Protein AF-A0A8J3FXB8-F1 (afdb_monomer)

Mean predicted aligned error: 4.08 Å

Foldseek 3Di:
DAALQALLRLLLCVVCVVVAQAYEYQQLVLFDVLLVVSVVVSCVVSVHHYHYFAFDPCLHLLNCCLVAFFAAQQCQQSSCVRRPVVSVVVVCVVVPVDLQPAADEAEDSQALQLDVLLVPPDCWDDDRRYIYGHPRHDPDPCNSVVSCVVPVRDHRVCCVQLVGSRSDQSQRQADVCSLVSCCVVPVVSSVVLLVSLVSSVVSVHDNQRSDRNRNNPPDLDPHDHDPRCSNSSD

Secondary structure (DSSP, 8-state):
-B--SSHHHHHHHHHHTTT-S-EEEE--SSS-HHHHHHHHHHHHHTT--EEEE-PPTTSSHHHHHHHH-S--GGGHHHHHIIIIIHHHHHHHHHH-S-TTT--EEEE----GGG-GGGTT--SEEEETTEEEE-TTTT--HHHHHHHHHHTT----HHHHHHSS-SS----TTPPTTHHHHHHHH-HHHHHHHHHHHHHHHHTT--GGGGSTTTTTTS--------TT-TTTT-

Sequence (234 aa):
MLFSGGNDSTVLTHLMRQRATHAIHANTGIGIEQTRQFVRDTCRAWGLPLIEKRPPTGSRYRDLVLDQGFPGPAHHFKMYQRLKERGLRQARAELVDNGRRQRVVFLAGRRREESRRRQEIPLHEREGSVIWASPLALWTKVDLNTYRRMFEVPTNPVADLLHMSGECLCGAFAKPGELDEIRFWFPDVAAEIENLAAEARQSGVPPERCRWGWGASRNRRRVRSGPLCQTCAG

Radius of gyration: 17.62 Å; Cα contacts (8 Å, |Δi|>4): 419; chains: 1; bounding box: 44×40×47 Å

pLDDT: mean 92.56, std 8.89, range [48.28, 98.75]

Organism: NCBI:txid907463

InterPro domains:
  IPR002500 Phosphoadenosine phosphosulphate reductase domain [PF01507] (1-158)
  IPR014729 Rossmann-like alpha/beta/alpha sandwich fold [G3DSA:3.40.50.620] (1-179)
  IPR050128 Sulfate adenylyltransferase subunit 2 [PTHR43196] (1-158)

Structure (mmCIF, N/CA/C/O backbone):
data_AF-A0A8J3FXB8-F1
#
_entry.id   AF-A0A8J3FXB8-F1
#
loop_
_atom_site.group_PDB
_atom_site.id
_atom_site.type_symbol
_atom_site.label_atom_id
_atom_site.label_alt_id
_atom_site.label_comp_id
_atom_site.label_asym_id
_atom_site.label_entity_id
_atom_site.label_seq_id
_atom_site.pdbx_PDB_ins_code
_atom_site.Cartn_x
_atom_site.Cartn_y
_atom_site.Cartn_z
_atom_site.occupancy
_atom_site.B_iso_or_equiv
_atom_site.auth_seq_id
_atom_site.auth_comp_id
_atom_site.auth_asym_id
_atom_site.auth_atom_id
_atom_site.pdbx_PDB_model_num
ATOM 1 N N . MET A 1 1 ? -8.634 0.887 11.591 1.00 96.94 1 MET A N 1
ATOM 2 C CA . MET A 1 1 ? -7.794 -0.209 11.059 1.00 96.94 1 MET A CA 1
ATOM 3 C C . MET A 1 1 ? -7.033 0.272 9.852 1.00 96.94 1 MET A C 1
ATOM 5 O O . MET A 1 1 ? -7.659 0.849 8.980 1.00 96.94 1 MET A O 1
ATOM 9 N N . LEU A 1 2 ? -5.725 0.037 9.769 1.00 97.38 2 LEU A N 1
ATOM 10 C CA . LEU A 1 2 ? -5.002 0.185 8.505 1.00 97.38 2 LEU A CA 1
ATOM 11 C C . LEU A 1 2 ? -5.059 -1.149 7.762 1.00 97.38 2 LEU A C 1
ATOM 13 O O . LEU A 1 2 ? -4.463 -2.128 8.215 1.00 97.38 2 LEU A O 1
ATOM 17 N N . PHE A 1 3 ? -5.792 -1.192 6.651 1.00 97.62 3 PHE A N 1
ATOM 18 C CA . PHE A 1 3 ? -6.123 -2.442 5.975 1.00 97.62 3 PHE A CA 1
ATOM 19 C C . PHE A 1 3 ? -5.641 -2.432 4.522 1.00 97.62 3 PHE A C 1
ATOM 21 O O . PHE A 1 3 ? -6.139 -1.684 3.688 1.00 97.62 3 PHE A O 1
ATOM 28 N N . SER A 1 4 ? -4.630 -3.253 4.224 1.00 95.69 4 SER A N 1
ATOM 29 C CA . SER A 1 4 ? -3.995 -3.336 2.899 1.00 95.69 4 SER A CA 1
ATOM 30 C C . SER A 1 4 ? -4.411 -4.557 2.075 1.00 95.69 4 SER A C 1
ATOM 32 O O . SER A 1 4 ? -3.963 -4.675 0.942 1.00 95.69 4 SER A O 1
ATOM 34 N N . GLY A 1 5 ? -5.185 -5.489 2.641 1.00 95.31 5 GLY A N 1
ATOM 35 C CA . GLY A 1 5 ? -5.468 -6.785 2.008 1.00 95.31 5 GLY A CA 1
ATOM 36 C C . GLY A 1 5 ? -4.285 -7.763 2.032 1.00 95.31 5 GLY A C 1
ATOM 37 O O . GLY A 1 5 ? -4.263 -8.727 1.281 1.00 95.31 5 GLY A O 1
ATOM 38 N N . GLY A 1 6 ? -3.266 -7.510 2.860 1.00 94.12 6 GLY A N 1
ATOM 39 C CA . GLY A 1 6 ? -2.175 -8.457 3.108 1.00 94.12 6 GLY A CA 1
ATOM 40 C C . GLY A 1 6 ? -2.518 -9.439 4.225 1.00 94.12 6 GLY A C 1
ATOM 41 O O . GLY A 1 6 ? -3.493 -9.246 4.953 1.00 94.12 6 GLY A O 1
ATOM 42 N N . ASN A 1 7 ? -1.687 -10.464 4.412 1.00 93.00 7 ASN A N 1
ATOM 43 C CA . ASN A 1 7 ? -1.952 -11.509 5.401 1.00 93.00 7 ASN A CA 1
ATOM 44 C C . ASN A 1 7 ? -2.122 -10.962 6.828 1.00 93.00 7 ASN A C 1
ATOM 46 O O . ASN A 1 7 ? -3.170 -11.158 7.449 1.00 93.00 7 ASN A O 1
ATOM 50 N N . ASP A 1 8 ? -1.138 -10.201 7.296 1.00 94.31 8 ASP A N 1
ATOM 51 C CA . ASP A 1 8 ? -1.114 -9.610 8.634 1.00 94.31 8 ASP A CA 1
ATOM 52 C C . ASP A 1 8 ? -2.207 -8.550 8.827 1.00 94.31 8 ASP A C 1
ATOM 54 O O . ASP A 1 8 ? -2.849 -8.504 9.877 1.00 94.31 8 ASP A O 1
ATOM 58 N N . SER A 1 9 ? -2.476 -7.716 7.815 1.00 95.88 9 SER A N 1
ATOM 59 C CA . SER A 1 9 ? -3.515 -6.683 7.924 1.00 95.88 9 SER A CA 1
ATOM 60 C C . SER A 1 9 ? -4.929 -7.265 7.894 1.00 95.88 9 SER A C 1
ATOM 62 O O . SER A 1 9 ? -5.804 -6.729 8.572 1.00 95.88 9 SER A O 1
ATOM 64 N N . THR A 1 10 ? -5.152 -8.381 7.197 1.00 97.50 10 THR A N 1
ATOM 65 C CA . THR A 1 10 ? -6.446 -9.083 7.192 1.00 97.50 10 THR A CA 1
ATOM 66 C C . THR A 1 10 ? -6.717 -9.754 8.535 1.00 97.50 10 THR A C 1
ATOM 68 O O . THR A 1 10 ? -7.779 -9.538 9.117 1.00 97.50 10 THR A O 1
ATOM 71 N N . VAL A 1 11 ? -5.734 -10.482 9.083 1.00 97.56 11 VAL A N 1
ATOM 72 C CA . VAL A 1 11 ? -5.847 -11.101 10.416 1.00 97.56 11 VAL A CA 1
ATOM 73 C C . VAL A 1 11 ? -6.062 -10.044 11.491 1.00 97.56 11 VAL A C 1
ATOM 75 O O . VAL A 1 11 ? -6.975 -10.174 12.304 1.00 97.56 11 VAL A O 1
ATOM 78 N N . LEU A 1 12 ? -5.285 -8.958 11.467 1.00 97.88 12 LEU A N 1
ATOM 79 C CA . LEU A 1 12 ? -5.464 -7.880 12.431 1.00 97.88 12 LEU A CA 1
ATOM 80 C C . LEU A 1 12 ? -6.851 -7.232 12.312 1.00 97.88 12 LEU A C 1
ATOM 82 O O . LEU A 1 12 ? -7.469 -6.920 13.329 1.00 97.88 12 LEU A O 1
ATOM 86 N N . THR A 1 13 ? -7.340 -7.013 11.088 1.00 98.25 13 THR A N 1
ATOM 87 C CA . THR A 1 13 ? -8.666 -6.418 10.871 1.00 98.25 13 THR A CA 1
ATOM 88 C C . THR A 1 13 ? -9.758 -7.336 11.400 1.00 98.25 13 THR A C 1
ATOM 90 O O . THR A 1 13 ? -10.604 -6.852 12.142 1.00 98.25 13 THR A O 1
ATOM 93 N N . HIS A 1 14 ? -9.688 -8.645 11.145 1.00 98.25 14 HIS A N 1
ATOM 94 C CA . HIS A 1 14 ? -10.606 -9.615 11.741 1.00 98.25 14 HIS A CA 1
ATOM 95 C C . HIS A 1 14 ? -10.564 -9.574 13.277 1.00 98.25 14 HIS A C 1
ATOM 97 O O . HIS A 1 14 ? -11.603 -9.440 13.921 1.00 98.25 14 HIS A O 1
ATOM 103 N N . LEU A 1 15 ? -9.362 -9.620 13.862 1.00 98.00 15 LEU A N 1
ATOM 104 C CA . LEU A 1 15 ? -9.140 -9.611 15.311 1.00 98.00 15 LEU A CA 1
ATOM 105 C C . LEU A 1 15 ? -9.716 -8.369 16.001 1.00 98.00 15 LEU A C 1
ATOM 107 O O . LEU A 1 15 ? -10.231 -8.456 17.114 1.00 98.00 15 LEU A O 1
ATOM 111 N N . MET A 1 16 ? -9.621 -7.208 15.355 1.00 97.94 16 MET A N 1
ATOM 112 C CA . MET A 1 16 ? -9.982 -5.923 15.957 1.00 97.94 16 MET A CA 1
ATOM 113 C C . MET A 1 16 ? -11.287 -5.333 15.418 1.00 97.94 16 MET A C 1
ATOM 115 O O . MET A 1 16 ? -11.651 -4.241 15.854 1.00 97.94 16 MET A O 1
ATOM 119 N N . ARG A 1 17 ? -12.011 -6.012 14.512 1.00 95.69 17 ARG A N 1
ATOM 120 C CA . ARG A 1 17 ? -13.192 -5.445 13.824 1.00 95.69 17 ARG A CA 1
ATOM 121 C C . ARG A 1 17 ? -14.262 -4.917 14.776 1.00 95.69 17 ARG A C 1
ATOM 123 O O . ARG A 1 17 ? -14.835 -3.877 14.506 1.00 95.69 17 ARG A O 1
ATOM 130 N N . GLN A 1 18 ? -14.465 -5.570 15.922 1.00 95.50 18 GLN A N 1
ATOM 131 C CA . GLN A 1 18 ? -15.446 -5.143 16.931 1.00 95.50 18 GLN A CA 1
ATOM 132 C C . GLN A 1 18 ? -15.011 -3.902 17.730 1.00 95.50 18 GLN A C 1
ATOM 134 O O . GLN A 1 18 ? -15.831 -3.275 18.390 1.00 95.50 18 GLN A O 1
ATOM 139 N N . ARG A 1 19 ? -13.720 -3.550 17.702 1.00 96.19 19 ARG A N 1
ATOM 140 C CA . ARG A 1 19 ? -13.158 -2.362 18.375 1.00 96.19 19 ARG A CA 1
ATOM 141 C C . ARG A 1 19 ? -12.825 -1.236 17.402 1.00 96.19 19 ARG A C 1
ATOM 143 O O . ARG A 1 19 ? -12.514 -0.123 17.821 1.00 96.19 19 ARG A O 1
ATOM 150 N N . ALA A 1 20 ? -12.808 -1.531 16.110 1.00 97.00 20 ALA A N 1
ATOM 151 C CA . ALA A 1 20 ? -12.488 -0.572 15.079 1.00 97.00 20 ALA A CA 1
ATOM 152 C C . ALA A 1 20 ? -13.737 0.172 14.623 1.00 97.00 20 ALA A C 1
ATOM 154 O O . ALA A 1 20 ? -14.742 -0.441 14.297 1.00 97.00 20 ALA A O 1
ATOM 155 N N . THR A 1 21 ? -13.635 1.494 14.512 1.00 97.75 21 THR A N 1
ATOM 156 C CA . THR A 1 21 ? -14.720 2.308 13.950 1.00 97.75 21 THR A CA 1
ATOM 157 C C . THR A 1 21 ? -14.693 2.331 12.423 1.00 97.75 21 THR A C 1
ATOM 159 O O . THR A 1 21 ? -15.739 2.399 11.796 1.00 97.75 21 THR A O 1
ATOM 162 N N . HIS A 1 22 ? -13.497 2.281 11.825 1.00 98.44 22 HIS A N 1
ATOM 163 C CA . HIS A 1 22 ? -13.291 2.362 10.377 1.00 98.44 22 HIS A CA 1
ATOM 164 C C . HIS A 1 22 ? -12.112 1.491 9.934 1.00 98.44 22 HIS A C 1
ATOM 166 O O . HIS A 1 22 ? -11.122 1.330 10.665 1.00 98.44 22 HIS A O 1
ATOM 172 N N . ALA A 1 23 ? -12.167 1.001 8.701 1.00 98.38 23 ALA A N 1
ATOM 173 C CA . ALA A 1 23 ? -11.005 0.602 7.922 1.00 98.38 23 ALA A CA 1
ATOM 174 C C . ALA A 1 23 ? -10.496 1.785 7.094 1.00 98.38 23 ALA A C 1
ATOM 176 O O . ALA A 1 23 ? -11.272 2.579 6.580 1.00 98.38 23 ALA A O 1
ATOM 177 N N . ILE A 1 24 ? -9.179 1.898 6.960 1.00 98.25 24 ILE A N 1
ATOM 178 C CA . ILE A 1 24 ? -8.512 2.877 6.109 1.00 98.25 24 ILE A CA 1
ATOM 179 C C . ILE A 1 24 ? -7.647 2.098 5.127 1.00 98.25 24 ILE A C 1
ATOM 181 O O . ILE A 1 24 ? -6.738 1.367 5.539 1.00 98.25 24 ILE A O 1
ATOM 185 N N . HIS A 1 25 ? -7.922 2.283 3.840 1.00 97.81 25 HIS A N 1
ATOM 186 C CA . HIS A 1 25 ? -7.147 1.719 2.746 1.00 97.81 25 HIS A CA 1
ATOM 187 C C . HIS A 1 25 ? -6.473 2.852 1.973 1.00 97.81 25 HIS A C 1
ATOM 189 O O . HIS A 1 25 ? -7.135 3.703 1.376 1.00 97.81 25 HIS A O 1
ATOM 195 N N . ALA A 1 26 ? -5.142 2.877 1.999 1.00 96.44 26 ALA A N 1
ATOM 196 C CA . ALA A 1 26 ? -4.379 3.724 1.095 1.00 96.44 26 ALA A CA 1
ATOM 197 C C . ALA A 1 26 ? -4.313 3.003 -0.249 1.00 96.44 26 ALA A C 1
ATOM 199 O O . ALA A 1 26 ? -3.613 2.005 -0.343 1.00 96.44 26 ALA A O 1
ATOM 200 N N . ASN A 1 27 ? -5.055 3.485 -1.241 1.00 96.75 27 ASN A N 1
ATOM 201 C CA . ASN A 1 27 ? -5.007 2.973 -2.602 1.00 96.75 27 ASN A CA 1
ATOM 202 C C . ASN A 1 27 ? -3.915 3.735 -3.363 1.00 96.75 27 ASN A C 1
ATOM 204 O O . ASN A 1 27 ? -4.119 4.877 -3.778 1.00 96.75 27 ASN A O 1
ATOM 208 N N . THR A 1 28 ? -2.753 3.108 -3.546 1.00 94.81 28 THR A N 1
ATOM 209 C CA . THR A 1 28 ? -1.594 3.721 -4.217 1.00 94.81 28 THR A CA 1
ATOM 210 C C . THR A 1 28 ? -1.795 3.986 -5.711 1.00 94.81 28 THR A C 1
ATOM 212 O O . THR A 1 28 ? -0.980 4.681 -6.318 1.00 94.81 28 THR A O 1
ATOM 215 N N . GLY A 1 29 ? -2.849 3.439 -6.321 1.00 93.62 29 GLY A N 1
ATOM 216 C CA . GLY A 1 29 ? -3.126 3.539 -7.752 1.00 93.62 29 GLY A CA 1
ATOM 217 C C . GLY A 1 29 ? -2.332 2.566 -8.627 1.00 93.62 29 GLY A C 1
ATOM 218 O O . GLY A 1 29 ? -2.748 2.344 -9.755 1.00 93.62 29 GLY A O 1
ATOM 219 N N . ILE A 1 30 ? -1.270 1.933 -8.111 1.00 95.06 30 ILE A N 1
ATOM 220 C CA . ILE A 1 30 ? -0.440 0.950 -8.840 1.00 95.06 30 ILE A CA 1
ATOM 221 C C . ILE A 1 30 ? -0.629 -0.496 -8.349 1.00 95.06 30 ILE A C 1
ATOM 223 O O . ILE A 1 30 ? -0.060 -1.429 -8.899 1.00 95.06 30 ILE A O 1
ATOM 227 N N . GLY A 1 31 ? -1.391 -0.709 -7.275 1.00 95.06 31 GLY A N 1
ATOM 228 C CA . GLY A 1 31 ? -1.726 -2.058 -6.816 1.00 95.06 31 GLY A CA 1
ATOM 229 C C . GLY A 1 31 ? -2.685 -2.806 -7.733 1.00 95.06 31 GLY A C 1
ATOM 230 O O . GLY A 1 31 ? -3.419 -2.185 -8.494 1.00 95.06 31 GLY A O 1
ATOM 231 N N . ILE A 1 32 ? -2.747 -4.119 -7.558 1.00 97.62 32 ILE A N 1
ATOM 232 C CA . ILE A 1 32 ? -3.646 -5.034 -8.267 1.00 97.62 32 ILE A CA 1
ATOM 233 C C . ILE A 1 32 ? -5.096 -4.769 -7.831 1.00 97.62 32 ILE A C 1
ATOM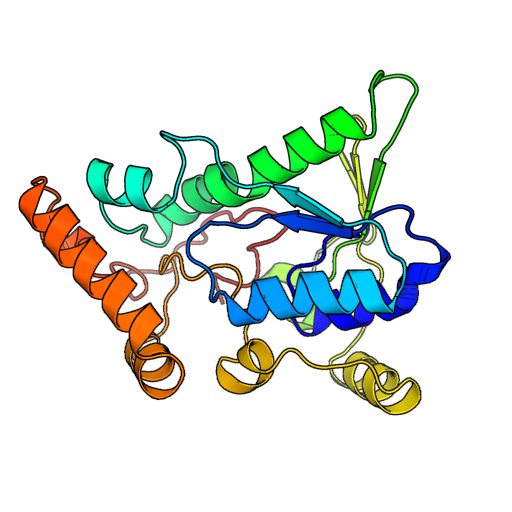 235 O O . ILE A 1 32 ? -5.384 -4.711 -6.630 1.00 97.62 32 ILE A O 1
ATOM 239 N N . GLU A 1 33 ? -6.021 -4.598 -8.783 1.00 97.31 33 GLU A N 1
ATOM 240 C CA . GLU A 1 33 ? -7.418 -4.246 -8.474 1.00 97.31 33 GLU A CA 1
ATOM 241 C C . GLU A 1 33 ? -8.111 -5.326 -7.637 1.00 97.31 33 GLU A C 1
ATOM 243 O O . GLU A 1 33 ? -8.862 -4.999 -6.722 1.00 97.31 33 GLU A O 1
ATOM 248 N N . GLN A 1 34 ? -7.773 -6.600 -7.844 1.00 97.94 34 GLN A N 1
ATOM 249 C CA . GLN A 1 34 ? -8.271 -7.724 -7.052 1.00 97.94 34 GLN A CA 1
ATOM 250 C C . GLN A 1 34 ? -7.971 -7.557 -5.550 1.00 97.94 34 GLN A C 1
ATOM 252 O O . GLN A 1 34 ? -8.827 -7.865 -4.723 1.00 97.94 34 GLN A O 1
ATOM 257 N N . THR A 1 35 ? -6.820 -6.985 -5.167 1.00 98.06 35 THR A N 1
ATOM 258 C CA . THR A 1 35 ? -6.531 -6.652 -3.757 1.00 98.06 35 THR A CA 1
ATOM 259 C C . THR A 1 35 ? -7.476 -5.576 -3.229 1.00 98.06 35 THR A C 1
ATOM 261 O O . THR A 1 35 ? -7.941 -5.655 -2.091 1.00 98.06 35 THR A O 1
ATOM 264 N N . ARG A 1 36 ? -7.757 -4.545 -4.031 1.00 98.00 36 ARG A N 1
ATOM 265 C CA . ARG A 1 36 ? -8.656 -3.451 -3.632 1.00 98.00 36 ARG A CA 1
ATOM 266 C C . ARG A 1 36 ? -10.080 -3.975 -3.487 1.00 98.00 36 ARG A C 1
ATOM 268 O O . ARG A 1 36 ? -10.749 -3.653 -2.507 1.00 98.00 36 ARG A O 1
ATOM 275 N N . GLN A 1 37 ? -10.506 -4.827 -4.415 1.00 98.44 37 GLN A N 1
ATOM 276 C CA . GLN A 1 37 ? -11.809 -5.469 -4.377 1.00 98.44 37 GLN A CA 1
ATOM 277 C C . GLN A 1 37 ? -11.944 -6.380 -3.153 1.00 98.44 37 GLN A C 1
ATOM 279 O O . GLN A 1 37 ? -12.899 -6.229 -2.397 1.00 98.44 37 GLN A O 1
ATOM 284 N N . PHE A 1 38 ? -10.923 -7.190 -2.853 1.00 98.62 38 PHE A N 1
ATOM 285 C CA . PHE A 1 38 ? -10.860 -7.973 -1.617 1.00 98.62 38 PHE A CA 1
ATOM 286 C C . PHE A 1 38 ? -11.041 -7.103 -0.366 1.00 98.62 38 PHE A C 1
ATOM 288 O O . PHE A 1 38 ? -11.821 -7.448 0.522 1.00 98.62 38 PHE A O 1
ATOM 295 N N . VAL A 1 39 ? -10.358 -5.954 -0.284 1.00 98.56 39 VAL A N 1
ATOM 296 C CA . VAL A 1 39 ? -10.502 -5.027 0.850 1.00 98.56 39 VAL A CA 1
ATOM 297 C C . VAL A 1 39 ? -11.927 -4.481 0.944 1.00 98.56 39 VAL A C 1
ATOM 299 O O . VAL A 1 39 ? -12.496 -4.484 2.038 1.00 98.56 39 VAL A O 1
ATOM 302 N N . ARG A 1 40 ? -12.516 -4.038 -0.173 1.00 98.69 40 ARG A N 1
ATOM 303 C CA . ARG A 1 40 ? -13.888 -3.502 -0.217 1.00 98.69 40 ARG A CA 1
ATOM 304 C C . ARG A 1 40 ? -14.914 -4.545 0.210 1.00 98.69 40 ARG A C 1
ATOM 306 O O . ARG A 1 40 ? -15.744 -4.253 1.071 1.00 98.69 40 ARG A O 1
ATOM 313 N N . ASP A 1 41 ? -14.826 -5.750 -0.339 1.00 98.75 41 ASP A N 1
ATOM 314 C CA . ASP A 1 41 ? -15.769 -6.833 -0.060 1.00 98.75 41 ASP A CA 1
ATOM 315 C C . ASP A 1 41 ? -15.628 -7.344 1.367 1.00 98.75 41 ASP A C 1
ATOM 317 O O . ASP A 1 41 ? -16.628 -7.521 2.056 1.00 98.75 41 ASP A O 1
ATOM 321 N N . THR A 1 42 ? -14.397 -7.465 1.866 1.00 98.56 42 THR A N 1
ATOM 322 C CA . THR A 1 42 ? -14.142 -7.843 3.260 1.00 98.56 42 THR A CA 1
ATOM 323 C C . THR A 1 42 ? -14.696 -6.800 4.234 1.00 98.56 42 THR A C 1
ATOM 325 O O . THR A 1 42 ? -15.350 -7.152 5.215 1.00 98.56 42 THR A O 1
ATOM 328 N N . CYS A 1 43 ? -14.489 -5.504 3.966 1.00 98.56 43 CYS A N 1
ATOM 329 C CA . CYS A 1 43 ? -15.057 -4.435 4.794 1.00 98.56 43 CYS A CA 1
ATOM 330 C C . CYS A 1 43 ? -16.589 -4.464 4.781 1.00 98.56 43 CYS A C 1
ATOM 332 O O . CYS A 1 43 ? -17.208 -4.367 5.839 1.00 98.56 43 CYS A O 1
ATOM 334 N N . ARG A 1 44 ? -17.193 -4.651 3.600 1.00 98.56 44 ARG A N 1
ATOM 335 C CA . ARG A 1 44 ? -18.646 -4.781 3.435 1.00 98.56 44 ARG A CA 1
ATOM 336 C C . ARG A 1 44 ? -19.189 -5.977 4.216 1.00 98.56 44 ARG A C 1
ATOM 338 O O . ARG A 1 44 ? -20.129 -5.813 4.985 1.00 98.56 44 ARG A O 1
ATOM 345 N N . ALA A 1 45 ? -18.571 -7.147 4.064 1.00 98.31 45 ALA A N 1
ATOM 346 C CA . ALA A 1 45 ? -18.971 -8.380 4.739 1.00 98.31 45 ALA A CA 1
ATOM 347 C C . ALA A 1 45 ? -18.864 -8.277 6.268 1.00 98.31 45 ALA A C 1
ATOM 349 O O . ALA A 1 45 ? -19.666 -8.863 6.988 1.00 98.31 45 ALA A O 1
ATOM 350 N N . TRP A 1 46 ? -17.895 -7.515 6.779 1.00 98.06 46 TRP A N 1
ATOM 351 C CA . TRP A 1 46 ? -17.718 -7.299 8.217 1.00 98.06 46 TRP A CA 1
ATOM 352 C C . TRP A 1 46 ? -18.456 -6.077 8.768 1.00 98.06 46 TRP A C 1
ATOM 354 O O . TRP A 1 46 ? -18.304 -5.781 9.952 1.00 98.06 46 TRP A O 1
ATOM 364 N N . GLY A 1 47 ? -19.218 -5.352 7.941 1.00 98.06 47 GLY A N 1
ATOM 365 C CA . GLY A 1 47 ? -19.903 -4.127 8.357 1.00 98.06 47 GLY A CA 1
ATOM 366 C C . GLY A 1 47 ? -18.948 -3.037 8.858 1.00 98.06 47 GLY A C 1
ATOM 367 O O . GLY A 1 47 ? -19.327 -2.235 9.706 1.00 98.06 47 GLY A O 1
ATOM 368 N N . LEU A 1 48 ? -17.700 -3.022 8.376 1.00 98.19 48 LEU A N 1
ATOM 369 C CA . LEU A 1 48 ? -16.666 -2.080 8.798 1.00 98.19 48 LEU A CA 1
ATOM 370 C C . LEU A 1 48 ? -16.571 -0.931 7.780 1.00 98.19 48 LEU A C 1
ATOM 372 O O . LEU A 1 48 ? -16.112 -1.169 6.661 1.00 98.19 48 LEU A O 1
ATOM 376 N N . PRO A 1 49 ? -16.957 0.313 8.130 1.00 98.38 49 PRO A N 1
ATOM 377 C CA . PRO A 1 49 ? -16.899 1.443 7.206 1.00 98.38 49 PRO A CA 1
ATOM 378 C C . PRO A 1 49 ? -15.498 1.641 6.619 1.00 98.38 49 PRO A C 1
ATOM 380 O O . PRO A 1 49 ? -14.512 1.717 7.357 1.00 98.38 49 PRO A O 1
ATOM 383 N N . LEU A 1 50 ? -15.406 1.726 5.291 1.00 98.62 50 LEU A N 1
ATOM 384 C CA . LEU A 1 50 ? -14.140 1.842 4.572 1.00 98.62 50 LEU A CA 1
ATOM 385 C C . LEU A 1 50 ? -13.883 3.283 4.124 1.00 98.62 50 LEU A C 1
ATOM 387 O O . LEU A 1 50 ? -14.611 3.835 3.305 1.00 98.62 50 LEU A O 1
ATOM 391 N N . ILE A 1 51 ? -12.776 3.848 4.597 1.00 98.44 51 ILE A N 1
ATOM 392 C CA . ILE A 1 51 ? -12.184 5.083 4.090 1.00 98.44 51 ILE A CA 1
ATOM 393 C C . ILE A 1 51 ? -11.075 4.698 3.104 1.00 98.44 51 ILE A C 1
ATOM 395 O O . ILE A 1 51 ? -9.955 4.357 3.495 1.00 98.44 51 ILE A O 1
ATOM 399 N N . GLU A 1 52 ? -11.379 4.744 1.810 1.00 98.06 52 GLU A N 1
ATOM 400 C CA . GLU A 1 52 ? -10.397 4.543 0.740 1.00 98.06 52 GLU A CA 1
ATOM 401 C C . GLU A 1 52 ? -9.844 5.901 0.284 1.00 98.06 52 GLU A C 1
ATOM 403 O O . GLU A 1 52 ? -10.600 6.785 -0.122 1.00 98.06 52 GLU A O 1
ATOM 408 N N . LYS A 1 53 ? -8.519 6.086 0.345 1.00 97.31 53 LYS A N 1
ATOM 409 C CA . LYS A 1 53 ? -7.854 7.317 -0.114 1.00 97.31 53 LYS A CA 1
ATOM 410 C C . LYS A 1 53 ? -6.899 7.036 -1.254 1.00 97.31 53 LYS A C 1
ATOM 412 O O . LYS A 1 53 ? -6.046 6.159 -1.148 1.00 97.31 53 LYS A O 1
ATOM 417 N N . ARG A 1 54 ? -7.026 7.833 -2.315 1.00 95.56 54 ARG A N 1
ATOM 418 C CA . ARG A 1 54 ? -6.141 7.829 -3.482 1.00 95.56 54 ARG A CA 1
ATOM 419 C C . ARG A 1 54 ? -5.311 9.111 -3.516 1.00 95.56 54 ARG A C 1
ATOM 421 O O . ARG A 1 54 ? -5.806 10.161 -3.100 1.00 95.56 54 ARG A O 1
ATOM 428 N N . PRO A 1 55 ? -4.077 9.068 -4.036 1.00 93.00 55 PRO A N 1
ATOM 429 C CA . PRO A 1 55 ? -3.301 10.274 -4.273 1.00 93.00 55 PRO A CA 1
ATOM 430 C C . PRO A 1 55 ? -4.033 11.221 -5.234 1.00 93.00 55 PRO A C 1
ATOM 432 O O . PRO A 1 55 ? -4.589 10.761 -6.239 1.00 93.00 55 PRO A O 1
ATOM 435 N N . PRO A 1 56 ? -4.030 12.539 -4.963 1.00 89.31 56 PRO A N 1
ATOM 436 C CA . PRO A 1 56 ? -4.580 13.509 -5.900 1.00 89.31 56 PRO A CA 1
ATOM 437 C C . PRO A 1 56 ? -3.762 13.527 -7.198 1.00 89.31 56 PRO A C 1
ATOM 439 O O . PRO A 1 56 ? -2.605 13.095 -7.228 1.00 89.31 56 PRO A O 1
ATOM 442 N N . THR A 1 57 ? -4.362 14.055 -8.266 1.00 86.12 57 THR A N 1
ATOM 443 C CA . THR A 1 57 ? -3.672 14.329 -9.537 1.00 86.12 57 THR A CA 1
ATOM 444 C C . THR A 1 57 ? -2.402 15.156 -9.299 1.00 86.12 57 THR A C 1
ATOM 446 O O . THR A 1 57 ? -2.375 16.021 -8.423 1.00 86.12 57 THR A O 1
ATOM 449 N N . GLY A 1 58 ? -1.326 14.854 -10.026 1.00 86.81 58 GLY A N 1
ATOM 450 C CA . GLY A 1 58 ? 0.012 15.418 -9.804 1.00 86.81 58 GLY A CA 1
ATOM 451 C C . GLY A 1 58 ? 0.782 14.742 -8.661 1.00 86.81 58 GLY A C 1
ATOM 452 O O . GLY A 1 58 ? 1.872 15.165 -8.276 1.00 86.81 58 GLY A O 1
ATOM 453 N N . SER A 1 59 ? 0.218 13.711 -8.036 1.00 90.94 59 SER A N 1
ATOM 454 C CA . SER A 1 59 ? 0.899 12.860 -7.052 1.00 90.94 59 SER A CA 1
ATOM 455 C C . SER A 1 59 ? 0.530 11.383 -7.205 1.00 90.94 59 SER A C 1
ATOM 457 O O . SER A 1 59 ? 0.868 10.589 -6.323 1.00 90.94 59 SER A O 1
ATOM 459 N N . ARG A 1 60 ? -0.141 11.005 -8.303 1.00 95.56 60 ARG A N 1
ATOM 460 C CA . ARG A 1 60 ? -0.403 9.602 -8.637 1.00 95.56 60 ARG A CA 1
ATOM 461 C C . ARG A 1 60 ? 0.897 8.937 -9.061 1.00 95.56 60 ARG A C 1
ATOM 463 O O . ARG A 1 60 ? 1.823 9.600 -9.518 1.00 95.56 60 ARG A O 1
ATOM 470 N N . TYR A 1 61 ? 0.958 7.615 -8.937 1.00 96.75 61 TYR A N 1
ATOM 471 C CA . TYR A 1 61 ? 2.149 6.865 -9.325 1.00 96.75 61 TYR A CA 1
ATOM 472 C C . TYR A 1 61 ? 2.561 7.137 -10.778 1.00 96.75 61 TYR A C 1
ATOM 474 O O . TYR A 1 61 ? 3.719 7.457 -11.018 1.00 96.75 61 TYR A O 1
ATOM 482 N N . ARG A 1 62 ? 1.599 7.120 -11.711 1.00 96.81 62 ARG A N 1
ATOM 483 C CA . ARG A 1 62 ? 1.815 7.481 -13.120 1.00 96.81 62 ARG A CA 1
ATOM 484 C C . ARG A 1 62 ? 2.470 8.854 -13.268 1.00 96.81 62 ARG A C 1
ATOM 486 O O . ARG A 1 62 ? 3.525 8.936 -13.878 1.00 96.81 62 ARG A O 1
ATOM 493 N N . ASP A 1 63 ? 1.906 9.891 -12.645 1.00 96.56 63 ASP A N 1
ATOM 494 C CA . ASP A 1 63 ? 2.449 11.259 -12.702 1.00 96.56 63 ASP A CA 1
ATOM 495 C C . ASP A 1 63 ? 3.913 11.300 -12.235 1.00 96.56 63 ASP A C 1
ATOM 497 O O . ASP A 1 63 ? 4.759 11.935 -12.855 1.00 96.56 63 ASP A O 1
ATOM 501 N N . LEU A 1 64 ? 4.230 10.578 -11.154 1.00 96.50 64 LEU A N 1
ATOM 502 C CA . LEU A 1 64 ? 5.588 10.515 -10.614 1.00 96.50 64 LEU A CA 1
ATOM 503 C C . LEU A 1 64 ? 6.557 9.766 -11.540 1.00 96.50 64 LEU A C 1
ATOM 505 O O . LEU A 1 64 ? 7.729 10.134 -11.606 1.00 96.50 64 LEU A O 1
ATOM 509 N N . VAL A 1 65 ? 6.087 8.718 -12.223 1.00 97.56 65 VAL A N 1
ATOM 510 C CA . VAL A 1 65 ? 6.900 7.932 -13.161 1.00 97.56 65 VAL A CA 1
ATOM 511 C C . VAL A 1 65 ? 7.143 8.689 -14.462 1.00 97.56 65 VAL A C 1
ATOM 513 O O . VAL A 1 65 ? 8.264 8.665 -14.958 1.00 97.56 65 VAL A O 1
ATOM 516 N N . LEU A 1 66 ? 6.147 9.402 -14.985 1.00 97.12 66 LEU A N 1
ATOM 517 C CA . LEU A 1 66 ? 6.322 10.224 -16.185 1.00 97.12 66 LEU A CA 1
ATOM 518 C C . LEU A 1 66 ? 7.251 11.423 -15.937 1.00 97.12 66 LEU A C 1
ATOM 520 O O . LEU A 1 66 ? 7.985 11.813 -16.834 1.00 97.12 66 LEU A O 1
ATOM 524 N N . ASP A 1 67 ? 7.270 11.961 -14.714 1.00 95.62 67 ASP A N 1
ATOM 525 C CA . ASP A 1 67 ? 8.153 13.069 -14.324 1.00 95.62 67 ASP A CA 1
ATOM 526 C C . ASP A 1 67 ? 9.595 12.610 -14.018 1.00 95.62 67 ASP A C 1
ATOM 528 O O . ASP A 1 67 ? 10.560 13.296 -14.346 1.00 95.62 67 ASP A O 1
ATOM 532 N N . GLN A 1 68 ? 9.783 11.459 -13.353 1.00 95.12 68 GLN A N 1
ATOM 533 C CA . GLN A 1 68 ? 11.088 11.109 -12.743 1.00 95.12 68 GLN A CA 1
ATOM 534 C C . GLN A 1 68 ? 11.595 9.701 -13.069 1.00 95.12 68 GLN A C 1
ATOM 536 O O . GLN A 1 68 ? 12.713 9.338 -12.675 1.00 95.12 68 GLN A O 1
ATOM 541 N N . GLY A 1 69 ? 10.782 8.918 -13.771 1.00 97.12 69 GLY A N 1
ATOM 542 C CA . GLY A 1 69 ? 10.931 7.482 -13.948 1.00 97.12 69 GLY A CA 1
ATOM 543 C C . GLY A 1 69 ? 10.425 6.669 -12.765 1.00 97.12 69 GLY A C 1
ATOM 544 O O . GLY A 1 69 ? 10.015 7.193 -11.723 1.00 97.12 69 GLY A O 1
ATOM 545 N N . PHE A 1 70 ? 10.484 5.349 -12.922 1.00 97.50 70 PHE A N 1
ATOM 546 C CA . PHE A 1 70 ? 10.203 4.409 -11.846 1.00 97.50 70 PHE A CA 1
ATOM 547 C C . PHE A 1 70 ? 11.036 4.758 -10.599 1.00 97.50 70 PHE A C 1
ATOM 549 O O . PHE A 1 70 ? 12.103 5.368 -10.693 1.00 97.50 70 PHE A O 1
ATOM 556 N N . PRO A 1 71 ? 10.585 4.431 -9.385 1.00 95.44 71 PRO A N 1
ATOM 557 C CA . PRO A 1 71 ? 11.412 4.597 -8.201 1.00 95.44 71 PRO A CA 1
ATOM 558 C C . PRO A 1 71 ? 12.437 3.460 -8.111 1.00 95.44 71 PRO A C 1
ATOM 560 O O . PRO A 1 71 ? 12.091 2.297 -8.282 1.00 95.44 71 PRO A O 1
ATOM 563 N N . GLY A 1 72 ? 13.678 3.791 -7.758 1.00 93.69 72 GLY A N 1
ATOM 564 C CA . GLY A 1 72 ? 14.614 2.838 -7.155 1.00 93.69 72 GLY A CA 1
ATOM 565 C C . GLY A 1 72 ? 14.582 2.915 -5.619 1.00 93.69 72 GLY A C 1
ATOM 566 O O . GLY A 1 72 ? 13.859 3.754 -5.062 1.00 93.69 72 GLY A O 1
ATOM 567 N N . PRO A 1 73 ? 15.422 2.137 -4.906 1.00 91.50 73 PRO A N 1
ATOM 568 C CA . PRO A 1 73 ? 15.454 2.105 -3.441 1.00 91.50 73 PRO A CA 1
ATOM 569 C C . PRO A 1 73 ? 15.554 3.486 -2.791 1.00 91.50 73 PRO A C 1
ATOM 571 O O . PRO A 1 73 ? 14.801 3.802 -1.872 1.00 91.50 73 PRO A O 1
ATOM 574 N N . ALA A 1 74 ? 16.440 4.344 -3.307 1.00 89.19 74 ALA A N 1
ATOM 575 C CA . ALA A 1 74 ? 16.672 5.689 -2.782 1.00 89.19 74 ALA A CA 1
ATOM 576 C C . ALA A 1 74 ? 15.457 6.620 -2.937 1.00 89.19 74 ALA A C 1
ATOM 578 O O . ALA A 1 74 ? 15.327 7.580 -2.185 1.00 89.19 74 ALA A O 1
ATOM 579 N N . HIS A 1 75 ? 14.557 6.332 -3.880 1.00 91.19 75 HIS A N 1
ATOM 580 C CA . HIS A 1 75 ? 13.378 7.147 -4.168 1.00 91.19 75 HIS A CA 1
ATOM 581 C C . HIS A 1 75 ? 12.094 6.604 -3.516 1.00 91.19 75 HIS A C 1
ATOM 583 O O . HIS A 1 75 ? 11.046 7.253 -3.531 1.00 91.19 75 HIS A O 1
ATOM 589 N N . HIS A 1 76 ? 12.170 5.433 -2.877 1.00 92.19 76 HIS A N 1
ATOM 590 C CA . HIS A 1 76 ? 11.030 4.789 -2.231 1.00 92.19 76 HIS A CA 1
ATOM 591 C C . HIS A 1 76 ? 10.348 5.660 -1.164 1.00 92.19 76 HIS A C 1
ATOM 593 O O . HIS A 1 76 ? 9.125 5.624 -1.032 1.00 92.19 76 HIS A O 1
ATOM 599 N N . PHE A 1 77 ? 11.102 6.475 -0.415 1.00 91.12 77 PHE A N 1
ATOM 600 C CA . PHE A 1 77 ? 10.515 7.347 0.611 1.00 91.12 77 PHE A CA 1
ATOM 601 C C . PHE A 1 77 ? 9.481 8.316 0.014 1.00 91.12 77 PHE A C 1
ATOM 603 O O . PHE A 1 77 ? 8.457 8.584 0.645 1.00 91.12 77 PHE A O 1
ATOM 610 N N . LYS A 1 78 ? 9.708 8.796 -1.220 1.00 92.50 78 LYS A N 1
ATOM 611 C CA . LYS A 1 78 ? 8.766 9.670 -1.922 1.00 92.50 78 LYS A CA 1
ATOM 612 C C . LYS A 1 78 ? 7.511 8.903 -2.315 1.00 92.50 78 LYS A C 1
ATOM 614 O O . LYS A 1 78 ? 6.419 9.427 -2.129 1.00 92.50 78 LYS A O 1
ATOM 619 N N . MET A 1 79 ? 7.646 7.655 -2.767 1.00 94.50 79 MET A N 1
ATOM 620 C CA . MET A 1 79 ? 6.495 6.788 -3.053 1.00 94.50 79 MET A CA 1
ATOM 621 C C . MET A 1 79 ? 5.657 6.553 -1.802 1.00 94.50 79 MET A C 1
ATOM 623 O O . MET A 1 79 ? 4.450 6.760 -1.826 1.00 94.50 79 MET A O 1
ATOM 627 N N . TYR A 1 80 ? 6.289 6.222 -0.674 1.00 93.56 80 TYR A N 1
ATOM 628 C CA . TYR A 1 80 ? 5.582 6.106 0.601 1.00 93.56 80 TYR A CA 1
ATOM 629 C C . TYR A 1 80 ? 4.850 7.406 0.968 1.00 93.56 80 TYR A C 1
ATOM 631 O O . TYR A 1 80 ? 3.652 7.381 1.261 1.00 93.56 80 TYR A O 1
ATOM 639 N N . GLN A 1 81 ? 5.547 8.545 0.920 1.00 93.94 81 GLN A N 1
ATOM 640 C CA . GLN A 1 81 ? 4.976 9.838 1.288 1.00 93.94 81 GLN A CA 1
ATOM 641 C C . GLN A 1 81 ? 3.772 10.197 0.405 1.00 93.94 81 GLN A C 1
ATOM 643 O O . GLN A 1 81 ? 2.725 10.612 0.903 1.00 93.94 81 GLN A O 1
ATOM 648 N N . ARG A 1 82 ? 3.923 10.061 -0.916 1.00 94.75 82 ARG A N 1
ATOM 649 C CA . ARG A 1 82 ? 2.927 10.494 -1.901 1.00 94.75 82 ARG A CA 1
ATOM 650 C C . ARG A 1 82 ? 1.744 9.542 -1.979 1.00 94.75 82 ARG A C 1
ATOM 652 O O . ARG A 1 82 ? 0.611 10.011 -1.997 1.00 94.75 82 ARG A O 1
ATOM 659 N N . LEU A 1 83 ? 2.014 8.238 -1.980 1.00 95.12 83 LEU A N 1
ATOM 660 C CA . LEU A 1 83 ? 1.009 7.221 -2.267 1.00 95.12 83 LEU A CA 1
ATOM 661 C C . LEU A 1 83 ? 0.295 6.695 -1.018 1.00 95.12 83 LEU A C 1
ATOM 663 O O . LEU A 1 83 ? -0.839 6.242 -1.121 1.00 95.12 83 LEU A O 1
ATOM 667 N N . LYS A 1 84 ? 0.935 6.760 0.159 1.00 93.31 84 LYS A N 1
ATOM 668 C CA . LYS A 1 84 ? 0.372 6.224 1.411 1.00 93.31 84 LYS A CA 1
ATOM 669 C C . LYS A 1 84 ? 0.194 7.289 2.478 1.00 93.31 84 LYS A C 1
ATOM 671 O O . LYS A 1 84 ? -0.922 7.523 2.930 1.00 93.31 84 LYS A O 1
ATOM 676 N N . GLU A 1 85 ? 1.274 7.960 2.872 1.00 93.75 85 GLU A N 1
ATOM 677 C CA . GLU A 1 85 ? 1.266 8.859 4.032 1.00 93.75 85 GLU A CA 1
ATOM 678 C C . GLU A 1 85 ? 0.245 9.994 3.887 1.00 93.75 85 GLU A C 1
ATOM 680 O O . GLU A 1 85 ? -0.517 10.269 4.813 1.00 93.75 85 GLU A O 1
ATOM 685 N N . ARG A 1 86 ? 0.179 10.625 2.711 1.00 93.81 86 ARG A N 1
ATOM 686 C CA . ARG A 1 86 ? -0.799 11.688 2.438 1.00 93.81 86 ARG A CA 1
ATOM 687 C C . ARG A 1 86 ? -2.242 11.200 2.511 1.00 93.81 86 ARG A C 1
ATOM 689 O O . ARG A 1 86 ? -3.062 11.890 3.109 1.00 93.81 86 ARG A O 1
ATOM 696 N N . GLY A 1 87 ? -2.536 10.017 1.972 1.00 93.75 87 GLY A N 1
ATOM 697 C CA . GLY A 1 87 ? -3.867 9.413 2.073 1.00 93.75 87 GLY A CA 1
ATOM 698 C C . GLY A 1 87 ? -4.260 9.154 3.529 1.00 93.75 87 GLY A C 1
ATOM 699 O O . GLY A 1 87 ? -5.356 9.508 3.950 1.00 93.75 87 GLY A O 1
ATOM 700 N N . LEU A 1 88 ? -3.335 8.648 4.349 1.00 94.44 88 LEU A N 1
ATOM 701 C CA . LEU A 1 88 ? -3.585 8.464 5.783 1.00 94.44 88 LEU A CA 1
ATOM 702 C C . LEU A 1 88 ? -3.805 9.789 6.521 1.00 94.44 88 LEU A C 1
ATOM 704 O O . LEU A 1 88 ? -4.651 9.857 7.410 1.00 94.44 88 LEU A O 1
ATOM 708 N N . ARG A 1 89 ? -3.076 10.852 6.157 1.00 93.75 89 ARG A N 1
ATOM 709 C CA . ARG A 1 89 ? -3.291 12.192 6.727 1.00 93.75 89 ARG A CA 1
ATOM 710 C C . ARG A 1 89 ? -4.665 12.754 6.364 1.00 93.75 89 ARG A C 1
ATOM 712 O O . ARG A 1 89 ? -5.303 13.338 7.232 1.00 93.75 89 ARG A O 1
ATOM 719 N N . GLN A 1 90 ? -5.131 12.540 5.132 1.00 94.50 90 GLN A N 1
ATOM 720 C CA . GLN A 1 90 ? -6.486 12.913 4.709 1.00 94.50 90 GLN A CA 1
ATOM 721 C C . GLN A 1 90 ? -7.545 12.137 5.499 1.00 94.50 90 GLN A C 1
ATOM 723 O O . GLN A 1 90 ? -8.428 12.747 6.087 1.00 94.50 90 GLN A O 1
ATOM 728 N N . ALA A 1 91 ? -7.402 10.813 5.618 1.00 95.75 91 ALA A N 1
ATOM 729 C CA . ALA A 1 91 ? -8.305 10.000 6.437 1.00 95.75 91 ALA A CA 1
ATOM 730 C C . ALA A 1 91 ? -8.303 10.436 7.916 1.00 95.75 91 ALA A C 1
ATOM 732 O O . ALA A 1 91 ? -9.347 10.503 8.553 1.00 95.75 91 ALA A O 1
ATOM 733 N N . ARG A 1 92 ? -7.138 10.797 8.472 1.00 95.50 92 ARG A N 1
ATOM 734 C CA . ARG A 1 92 ? -7.047 11.371 9.824 1.00 95.50 92 ARG A CA 1
ATOM 735 C C . ARG A 1 92 ? -7.776 12.709 9.932 1.00 95.50 92 ARG A C 1
ATOM 737 O O . ARG A 1 92 ? -8.324 12.991 10.990 1.00 95.50 92 ARG A O 1
ATOM 744 N N . ALA A 1 93 ? -7.733 13.554 8.904 1.00 94.50 93 ALA A N 1
ATOM 745 C CA . ALA A 1 93 ? -8.426 14.841 8.914 1.00 94.50 93 ALA A CA 1
ATOM 746 C C . ALA A 1 93 ? -9.952 14.672 8.938 1.00 94.50 93 ALA A C 1
ATOM 748 O O . ALA A 1 93 ? -10.610 15.451 9.607 1.00 94.50 93 ALA A O 1
ATOM 749 N N . GLU A 1 94 ? -10.482 13.621 8.311 1.00 95.31 94 GLU A N 1
ATOM 750 C CA . GLU A 1 94 ? -11.921 13.294 8.325 1.00 95.31 94 GLU A CA 1
ATOM 751 C C . GLU A 1 94 ? -12.413 12.731 9.660 1.00 95.31 94 GLU A C 1
ATOM 753 O O . GLU A 1 94 ? -13.598 12.791 9.962 1.00 95.31 94 GLU A O 1
ATOM 758 N N . LEU A 1 95 ? -11.507 12.164 10.459 1.00 95.25 95 LEU A N 1
ATOM 759 C CA . LEU A 1 95 ? -11.837 11.538 11.741 1.00 95.25 95 LEU A CA 1
ATOM 760 C C . LEU A 1 95 ? -11.526 12.428 12.952 1.00 95.25 95 LEU A C 1
ATOM 762 O O . LEU A 1 95 ? -11.915 12.100 14.072 1.00 95.25 95 LEU A O 1
ATOM 766 N N . VAL A 1 96 ? -10.734 13.488 12.769 1.00 94.94 96 VAL A N 1
ATOM 767 C CA . VAL A 1 96 ? -10.171 14.281 13.868 1.00 94.94 96 VAL A CA 1
ATOM 768 C C . VAL A 1 96 ? -10.160 15.764 13.502 1.00 94.94 96 VAL A C 1
ATOM 770 O O . VAL A 1 96 ? -9.167 16.277 12.980 1.00 94.94 96 VAL A O 1
ATOM 773 N N . ASP A 1 97 ? -11.204 16.487 13.883 1.00 93.38 97 ASP A N 1
ATOM 774 C CA . ASP A 1 97 ? -11.326 17.926 13.621 1.00 93.38 97 ASP A CA 1
ATOM 775 C C . ASP A 1 97 ? -10.342 18.744 14.466 1.00 93.38 97 AS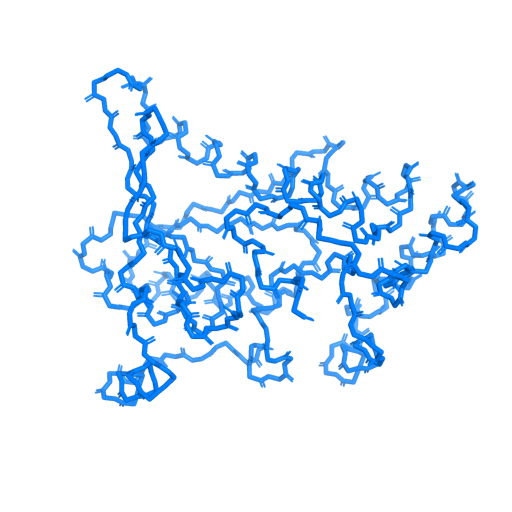P A C 1
ATOM 777 O O . ASP A 1 97 ? -9.651 19.638 13.977 1.00 93.38 97 ASP A O 1
ATOM 781 N N . ASN A 1 98 ? -10.200 18.399 15.751 1.00 93.56 98 ASN A N 1
ATOM 782 C CA . ASN A 1 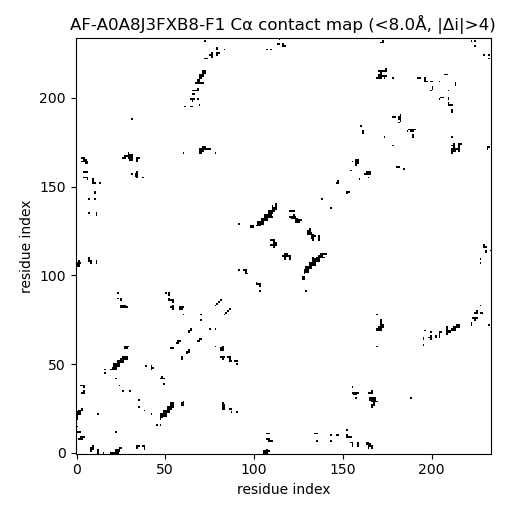98 ? -9.316 19.100 16.677 1.00 93.56 98 ASN A CA 1
ATOM 783 C C . ASN A 1 98 ? -8.222 18.177 17.218 1.00 93.56 98 ASN A C 1
ATOM 785 O O . ASN A 1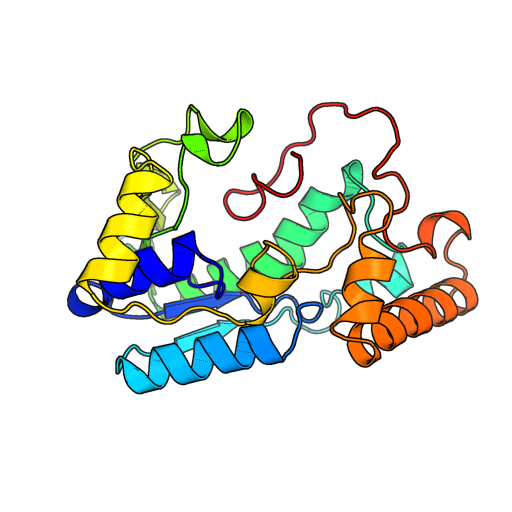 98 ? -8.376 17.519 18.248 1.00 93.56 98 ASN A O 1
ATOM 789 N N . GLY A 1 99 ? -7.049 18.209 16.582 1.00 91.25 99 GLY A N 1
ATOM 790 C CA . GLY A 1 99 ? -5.895 17.395 16.978 1.00 91.25 99 GLY A CA 1
ATOM 791 C C . GLY A 1 99 ? -5.341 17.656 18.385 1.00 91.25 99 GLY A C 1
ATOM 792 O O . GLY A 1 99 ? -4.554 16.847 18.873 1.00 91.25 99 GLY A O 1
ATOM 793 N N . ARG A 1 100 ? -5.742 18.738 19.069 1.00 92.00 100 ARG A N 1
ATOM 794 C CA . ARG A 1 100 ? -5.373 18.963 20.477 1.00 92.00 100 ARG A CA 1
ATOM 795 C C . ARG A 1 100 ? -6.253 18.146 21.421 1.00 92.00 100 ARG A C 1
ATOM 797 O O . ARG A 1 100 ? -5.726 17.562 22.367 1.00 92.00 100 ARG A O 1
ATOM 804 N N . ARG A 1 101 ? -7.548 18.012 21.117 1.00 94.19 101 ARG A N 1
ATOM 805 C CA . ARG A 1 101 ? -8.554 17.362 21.984 1.00 94.19 101 ARG A CA 1
ATOM 806 C C . ARG A 1 101 ? -8.919 15.938 21.570 1.00 94.19 101 ARG A C 1
ATOM 808 O O . ARG A 1 101 ? -9.249 15.126 22.420 1.00 94.19 101 ARG A O 1
ATOM 815 N N . GLN A 1 102 ? -8.823 15.627 20.286 1.00 95.94 102 GLN A N 1
ATOM 816 C CA . GLN A 1 102 ? -9.199 14.336 19.722 1.00 95.94 102 GLN A CA 1
ATOM 817 C C . GLN A 1 102 ? -7.959 13.555 19.285 1.00 95.94 102 GLN A C 1
ATOM 819 O O . GLN A 1 102 ? -6.889 14.121 19.016 1.00 95.94 102 GLN A O 1
ATOM 824 N N . ARG A 1 103 ? -8.096 12.233 19.239 1.00 95.19 103 ARG A N 1
ATOM 825 C CA . ARG A 1 103 ? -7.049 11.304 18.813 1.00 95.19 103 ARG A CA 1
ATOM 826 C C . ARG A 1 103 ? -7.632 10.289 17.845 1.00 95.19 103 ARG A C 1
ATOM 828 O O . ARG A 1 103 ? -8.803 9.943 17.947 1.00 95.19 103 ARG A O 1
ATOM 835 N N . VAL A 1 104 ? -6.780 9.772 16.967 1.00 96.81 104 VAL A N 1
ATOM 836 C CA . VAL A 1 104 ? -7.067 8.580 16.167 1.00 96.81 104 VAL A CA 1
ATOM 837 C C . VAL A 1 104 ? -6.042 7.502 16.488 1.00 96.81 104 VAL A C 1
ATOM 839 O O . VAL A 1 104 ? -4.848 7.786 16.603 1.00 96.81 104 VAL A O 1
ATOM 842 N N . VAL A 1 105 ? -6.508 6.262 16.632 1.00 97.56 105 VAL A N 1
ATOM 843 C CA . VAL A 1 105 ? -5.639 5.096 16.804 1.00 97.56 105 VAL A CA 1
ATOM 844 C C . VAL A 1 105 ? -5.540 4.349 15.479 1.00 97.56 105 VAL A C 1
ATOM 846 O O . VAL A 1 105 ? -6.511 3.785 14.972 1.00 97.56 105 VAL A O 1
ATOM 849 N N . PHE A 1 106 ? -4.342 4.329 14.912 1.00 97.31 106 PHE A N 1
ATOM 850 C CA . PHE A 1 106 ? -4.000 3.544 13.740 1.00 97.31 106 PHE A CA 1
ATOM 851 C C . PHE A 1 106 ? -3.474 2.176 14.165 1.00 97.31 106 PHE A C 1
ATOM 853 O O . PHE A 1 106 ? -2.307 2.009 14.506 1.00 97.31 106 PHE A O 1
ATOM 860 N N . LEU A 1 107 ? -4.362 1.185 14.120 1.00 97.25 107 LEU A N 1
ATOM 861 C CA . LEU A 1 107 ? -4.027 -0.226 14.304 1.00 97.25 107 LEU A CA 1
ATOM 862 C C . LEU A 1 107 ? -3.403 -0.771 13.012 1.00 97.25 107 LEU A C 1
ATOM 864 O O . LEU A 1 107 ? -4.090 -0.856 11.990 1.00 97.25 107 LEU A O 1
ATOM 868 N N . ALA A 1 108 ? -2.114 -1.113 13.057 1.00 93.44 108 ALA A N 1
ATOM 869 C CA . ALA A 1 108 ? -1.323 -1.554 11.910 1.00 93.44 108 ALA A CA 1
ATOM 870 C C . ALA A 1 108 ? -0.820 -2.997 12.080 1.00 93.44 108 ALA A C 1
ATOM 872 O O . ALA A 1 108 ? -0.318 -3.368 13.142 1.00 93.44 108 ALA A O 1
ATOM 873 N N . GLY A 1 109 ? -0.907 -3.798 11.011 1.00 89.44 109 GLY A N 1
ATOM 874 C CA . GLY A 1 109 ? -0.435 -5.191 10.960 1.00 89.44 109 GLY A CA 1
ATOM 875 C C . GLY A 1 109 ? 1.087 -5.292 10.861 1.00 89.44 109 GLY A C 1
ATOM 876 O O . GLY A 1 109 ? 1.606 -5.826 9.889 1.00 89.44 109 GLY A O 1
ATOM 877 N N . ARG A 1 110 ? 1.808 -4.688 11.813 1.00 88.00 110 ARG A N 1
ATOM 878 C CA . ARG A 1 110 ? 3.273 -4.709 11.886 1.00 88.00 110 ARG A CA 1
ATOM 879 C C . ARG A 1 110 ? 3.722 -5.792 12.861 1.00 88.00 110 ARG A C 1
ATOM 881 O O . ARG A 1 110 ? 3.337 -5.737 14.026 1.00 88.00 110 ARG A O 1
ATOM 888 N N . ARG A 1 111 ? 4.557 -6.726 12.399 1.00 90.19 111 ARG A N 1
ATOM 889 C CA . ARG A 1 111 ? 5.045 -7.874 13.177 1.00 90.19 111 ARG A CA 1
ATOM 890 C C . ARG A 1 111 ? 6.570 -7.937 13.167 1.00 90.19 111 ARG A C 1
ATOM 892 O O . ARG A 1 111 ? 7.186 -7.738 12.119 1.00 90.19 111 ARG A O 1
ATOM 899 N N . ARG A 1 112 ? 7.187 -8.186 14.328 1.00 88.56 112 ARG A N 1
ATOM 900 C CA . ARG A 1 112 ? 8.655 -8.167 14.493 1.00 88.56 112 ARG A CA 1
ATOM 901 C C . ARG A 1 112 ? 9.356 -9.272 13.708 1.00 88.56 112 ARG A C 1
ATOM 903 O O . ARG A 1 112 ? 10.425 -9.035 13.159 1.00 88.56 112 ARG A O 1
ATOM 910 N N . GLU A 1 113 ? 8.736 -10.446 13.622 1.00 83.81 113 GLU A N 1
ATOM 911 C CA . GLU A 1 113 ? 9.283 -11.610 12.910 1.00 83.81 113 GLU A CA 1
ATOM 912 C C . GLU A 1 113 ? 9.256 -11.446 11.376 1.00 83.81 113 GLU A C 1
ATOM 914 O O . GLU A 1 113 ? 9.959 -12.152 10.662 1.00 83.81 113 GLU A O 1
ATOM 919 N N . GLU A 1 114 ? 8.478 -10.502 10.834 1.00 71.94 114 GLU A N 1
ATOM 920 C CA . GLU A 1 114 ? 8.317 -10.359 9.380 1.00 71.94 114 GLU A CA 1
ATOM 921 C C . GLU A 1 114 ? 9.593 -9.859 8.683 1.00 71.94 114 GLU A C 1
ATOM 923 O O . GLU A 1 114 ? 9.827 -10.167 7.516 1.00 71.94 114 GLU A O 1
ATOM 928 N N . SER A 1 115 ? 10.441 -9.090 9.376 1.00 75.50 115 SER A N 1
ATOM 929 C CA . SER A 1 115 ? 11.771 -8.752 8.866 1.00 75.50 115 SER A CA 1
ATOM 930 C C . SER A 1 115 ? 12.724 -8.314 9.975 1.00 75.50 115 SER A C 1
ATOM 932 O O . SER A 1 115 ? 12.308 -7.755 10.989 1.00 75.50 115 SER A O 1
ATOM 934 N N . ARG A 1 116 ? 14.039 -8.451 9.742 1.00 72.31 116 ARG A N 1
ATOM 935 C CA . ARG A 1 116 ? 15.079 -7.935 10.659 1.00 72.31 116 ARG A CA 1
ATOM 936 C C . ARG A 1 116 ? 14.892 -6.450 10.997 1.00 72.31 116 ARG A C 1
ATOM 938 O O . ARG A 1 116 ? 15.220 -6.022 12.093 1.00 72.31 116 ARG A O 1
ATOM 945 N N . ARG A 1 117 ? 14.329 -5.659 10.075 1.00 70.38 117 ARG A N 1
ATOM 946 C CA . ARG A 1 117 ? 14.081 -4.219 10.273 1.00 70.38 117 ARG A CA 1
ATOM 947 C C . ARG A 1 117 ? 12.911 -3.934 11.214 1.00 70.38 117 ARG A C 1
ATOM 949 O O . ARG A 1 117 ? 12.776 -2.801 11.663 1.00 70.38 117 ARG A O 1
ATOM 956 N N . ARG A 1 118 ? 12.054 -4.925 11.471 1.00 77.00 118 ARG A N 1
ATOM 957 C CA . ARG A 1 118 ? 10.871 -4.792 12.323 1.00 77.00 118 ARG A CA 1
ATOM 958 C C . ARG A 1 118 ? 11.109 -5.228 13.766 1.00 77.00 118 ARG A C 1
ATOM 960 O O . ARG A 1 118 ? 10.211 -5.024 14.572 1.00 77.00 118 ARG A O 1
ATOM 967 N N . GLN A 1 119 ? 12.282 -5.773 14.106 1.00 80.19 119 GLN A N 1
ATOM 968 C CA . GLN A 1 119 ? 12.579 -6.323 15.439 1.00 80.19 119 GLN A CA 1
ATOM 969 C C . GLN A 1 119 ? 12.319 -5.332 16.583 1.00 80.19 119 GLN A C 1
ATOM 971 O O . GLN A 1 119 ? 11.826 -5.724 17.637 1.00 80.19 119 GLN A O 1
ATOM 976 N N . GLU A 1 120 ? 12.571 -4.046 16.346 1.00 82.69 120 GLU A N 1
ATOM 977 C CA . GLU A 1 120 ? 12.434 -2.983 17.345 1.00 82.69 120 GLU A CA 1
ATOM 978 C C . GLU A 1 120 ? 11.126 -2.188 17.215 1.00 82.69 120 GLU A C 1
ATOM 980 O O . GLU A 1 120 ? 10.981 -1.140 17.840 1.00 82.69 120 GLU A O 1
ATOM 985 N N . ILE A 1 121 ? 10.149 -2.650 16.416 1.00 83.00 121 ILE A N 1
ATOM 986 C CA . ILE A 1 121 ? 8.880 -1.920 16.289 1.00 83.00 121 ILE A CA 1
ATOM 987 C C . ILE A 1 121 ? 8.234 -1.771 17.673 1.00 83.00 121 ILE A C 1
ATOM 989 O O . ILE A 1 121 ? 8.027 -2.780 18.372 1.00 83.00 121 ILE A O 1
ATOM 993 N N . PRO A 1 122 ? 7.884 -0.533 18.068 1.00 87.50 122 PRO A N 1
ATOM 994 C CA . PRO A 1 122 ? 7.207 -0.295 19.324 1.00 87.50 1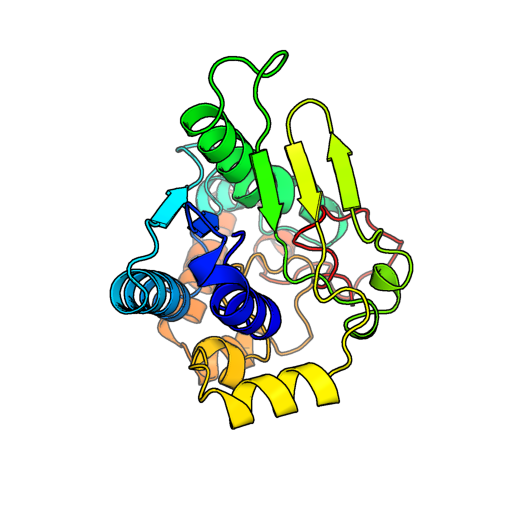22 PRO A CA 1
ATOM 995 C C . PRO A 1 122 ? 5.777 -0.841 19.265 1.00 87.50 122 PRO A C 1
ATOM 997 O O . PRO A 1 122 ? 5.118 -0.847 18.217 1.00 87.50 122 PRO A O 1
ATOM 1000 N N . LEU A 1 123 ? 5.279 -1.284 20.422 1.00 92.44 123 LEU A 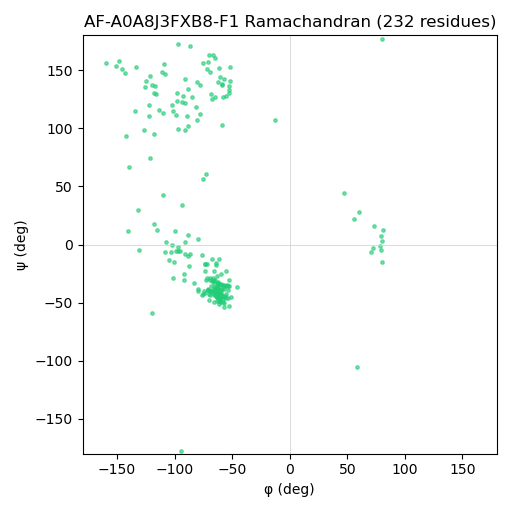N 1
ATOM 1001 C CA . LEU A 1 123 ? 3.884 -1.712 20.564 1.00 92.44 123 LEU A CA 1
ATOM 1002 C C . LEU A 1 123 ? 2.927 -0.560 20.256 1.00 92.44 123 LEU A C 1
ATOM 1004 O O . LEU A 1 123 ? 1.881 -0.768 19.642 1.00 92.44 123 LEU A O 1
ATOM 1008 N N . HIS A 1 124 ? 3.316 0.654 20.643 1.00 94.38 124 HIS A N 1
ATOM 1009 C CA . HIS A 1 124 ? 2.652 1.873 20.231 1.00 94.38 124 HIS A CA 1
ATOM 1010 C C . HIS A 1 124 ? 3.627 3.053 20.181 1.00 94.38 124 HIS A C 1
ATOM 1012 O O . HIS A 1 124 ? 4.623 3.084 20.897 1.00 94.38 124 HIS A O 1
ATOM 1018 N N . GLU A 1 125 ? 3.316 4.037 19.349 1.00 94.19 125 GLU A N 1
ATOM 1019 C CA . GLU A 1 125 ? 4.034 5.307 19.239 1.00 94.19 125 GLU A CA 1
ATOM 1020 C C . GLU A 1 125 ? 3.022 6.423 18.967 1.00 94.19 125 GLU A C 1
ATOM 1022 O O . GLU A 1 125 ? 1.989 6.203 18.327 1.00 94.19 125 GLU A O 1
ATOM 1027 N N . ARG A 1 126 ? 3.292 7.628 19.472 1.00 94.19 126 ARG A N 1
ATOM 1028 C CA . ARG A 1 126 ? 2.397 8.777 19.319 1.00 94.19 126 ARG A CA 1
ATOM 1029 C C . ARG A 1 126 ? 3.067 9.870 18.504 1.00 94.19 126 ARG A C 1
ATOM 1031 O O . ARG A 1 126 ? 4.143 10.338 18.853 1.00 94.19 126 ARG A O 1
ATOM 1038 N N . GLU A 1 127 ? 2.355 10.349 17.493 1.00 92.62 127 GLU A N 1
ATOM 1039 C CA . GLU A 1 127 ? 2.732 11.500 16.682 1.00 92.62 127 GLU A CA 1
ATOM 1040 C C . GLU A 1 127 ? 1.571 12.504 16.674 1.00 92.62 127 GLU A C 1
ATOM 1042 O O . GLU A 1 127 ? 0.563 12.349 15.977 1.00 92.62 127 GLU A O 1
ATOM 1047 N N . GLY A 1 128 ? 1.671 13.526 17.528 1.00 93.38 128 GLY A N 1
ATOM 1048 C CA . GLY A 1 128 ? 0.620 14.527 17.708 1.00 93.38 128 GLY A CA 1
ATOM 1049 C C . GLY A 1 128 ? -0.716 13.912 18.145 1.00 93.38 128 GLY A C 1
ATOM 1050 O O . GLY A 1 128 ? -0.888 13.533 19.311 1.00 93.38 128 GLY A O 1
ATOM 1051 N N . SER A 1 129 ? -1.664 13.848 17.204 1.00 94.88 129 SER A N 1
ATOM 1052 C CA . SER A 1 129 ? -3.013 13.289 17.408 1.00 94.88 129 SER A CA 1
ATOM 1053 C C . SER A 1 129 ? -3.173 11.839 16.944 1.00 94.88 129 SER A C 1
ATOM 1055 O O . SER A 1 129 ? -4.225 11.246 17.171 1.00 94.88 129 SER A O 1
ATOM 1057 N N . VAL A 1 130 ? -2.146 11.269 16.314 1.00 96.44 130 VAL A N 1
ATOM 1058 C CA . VAL A 1 130 ? -2.140 9.885 15.841 1.00 96.44 130 VAL A CA 1
ATOM 1059 C C . VAL A 1 130 ? -1.418 9.017 16.860 1.00 96.44 130 VAL A C 1
ATOM 1061 O O . VAL A 1 130 ? -0.310 9.339 17.288 1.00 96.44 130 VAL A O 1
ATOM 1064 N N . ILE A 1 131 ? -2.041 7.907 17.239 1.00 96.12 131 ILE A N 1
ATOM 1065 C CA . ILE A 1 131 ? -1.402 6.827 17.987 1.00 96.12 131 ILE A CA 1
ATOM 1066 C C . ILE A 1 131 ? -1.295 5.645 17.036 1.00 96.12 131 ILE A C 1
ATOM 1068 O O . ILE A 1 131 ? -2.306 5.076 16.633 1.00 96.12 131 ILE A O 1
ATOM 1072 N N . TRP A 1 132 ? -0.082 5.273 16.663 1.00 95.44 132 TRP A N 1
ATOM 1073 C CA . TRP A 1 132 ? 0.161 4.049 15.917 1.00 95.44 132 TRP A CA 1
ATOM 1074 C C . TRP A 1 132 ? 0.280 2.905 16.908 1.00 95.44 132 TRP A C 1
ATOM 1076 O O . TRP A 1 132 ? 1.082 2.982 17.830 1.00 95.44 132 TRP A O 1
ATOM 1086 N N . ALA A 1 133 ? -0.490 1.845 16.710 1.00 96.25 133 ALA A N 1
ATOM 1087 C CA . ALA A 1 133 ? -0.470 0.661 17.553 1.00 96.25 133 ALA A CA 1
ATOM 1088 C C . ALA A 1 133 ? -0.218 -0.582 16.694 1.00 96.25 133 ALA A C 1
ATOM 1090 O O . ALA A 1 133 ? -0.747 -0.706 15.586 1.00 96.25 133 ALA A O 1
ATOM 1091 N N . SER A 1 134 ? 0.581 -1.508 17.219 1.00 95.19 134 SER A N 1
ATOM 1092 C CA . SER A 1 134 ? 1.009 -2.736 16.542 1.00 95.19 134 SER A CA 1
ATOM 1093 C C . SER A 1 134 ? 0.581 -3.969 17.353 1.00 95.19 134 SER A C 1
ATOM 1095 O O . SER A 1 134 ? 1.424 -4.585 18.004 1.00 95.19 134 SER A O 1
ATOM 1097 N N . PRO A 1 135 ? -0.710 -4.361 17.358 1.00 95.62 135 PRO A N 1
ATOM 1098 C CA . PRO A 1 135 ? -1.178 -5.458 18.213 1.00 95.62 135 PRO A CA 1
ATOM 1099 C C . PRO A 1 135 ? -0.544 -6.814 17.885 1.00 95.62 135 PRO A C 1
ATOM 1101 O O . PRO A 1 135 ? -0.389 -7.648 18.767 1.00 95.62 135 PRO A O 1
ATOM 1104 N N . LEU A 1 136 ? -0.133 -7.015 16.627 1.00 95.25 136 LEU A N 1
ATOM 1105 C CA . LEU A 1 136 ? 0.549 -8.231 16.177 1.00 95.25 136 LEU A CA 1
ATOM 1106 C C . LEU A 1 136 ? 2.075 -8.162 16.333 1.00 95.25 136 LEU A C 1
ATOM 1108 O O . LEU A 1 136 ? 2.764 -9.041 15.827 1.00 95.25 136 LEU A O 1
ATOM 1112 N N . ALA A 1 137 ? 2.635 -7.138 16.991 1.00 94.06 137 ALA A N 1
ATOM 1113 C CA . ALA A 1 137 ? 4.086 -6.934 17.044 1.00 94.06 137 ALA A CA 1
ATOM 1114 C C . ALA A 1 137 ? 4.849 -8.173 17.533 1.00 94.06 137 ALA A C 1
ATOM 1116 O O . ALA A 1 137 ? 5.910 -8.479 16.992 1.00 94.06 137 ALA A O 1
ATOM 1117 N N . LEU A 1 138 ? 4.296 -8.872 18.526 1.00 94.38 138 LEU A N 1
ATOM 1118 C CA . LEU A 1 138 ? 4.899 -10.050 19.155 1.00 94.38 138 LEU A CA 1
ATOM 1119 C C . LEU A 1 138 ? 4.389 -11.382 18.594 1.00 94.38 138 LEU A C 1
ATOM 1121 O O . LEU A 1 138 ? 4.841 -12.425 19.046 1.00 94.38 138 LEU A O 1
ATOM 1125 N N . TRP A 1 139 ? 3.447 -11.361 17.650 1.00 95.00 139 TRP A N 1
ATOM 1126 C CA . TRP A 1 139 ? 2.935 -12.596 17.065 1.00 95.00 139 TRP A CA 1
ATOM 1127 C C . TRP A 1 139 ? 3.986 -13.227 16.160 1.00 95.00 139 TRP A C 1
ATOM 1129 O O . TRP A 1 139 ? 4.792 -12.537 15.527 1.00 95.00 139 TRP A O 1
ATOM 1139 N N . THR A 1 140 ? 3.932 -14.544 16.059 1.00 93.81 140 THR A N 1
ATOM 1140 C CA . THR A 1 140 ? 4.708 -15.328 15.111 1.00 93.81 140 THR A CA 1
ATOM 1141 C C . THR A 1 140 ? 3.891 -15.664 13.862 1.00 93.81 140 THR A C 1
ATOM 1143 O O . THR A 1 140 ? 2.678 -15.433 13.794 1.00 93.81 140 THR A O 1
ATOM 1146 N N . LYS A 1 141 ? 4.536 -16.246 12.846 1.00 92.06 141 LYS A N 1
ATOM 1147 C CA . LYS A 1 141 ? 3.834 -16.845 11.699 1.00 92.06 141 LYS A CA 1
ATOM 1148 C C . LYS A 1 141 ? 2.896 -17.974 12.145 1.00 92.06 141 LYS A C 1
ATOM 1150 O O . LYS A 1 141 ? 1.837 -18.146 11.542 1.00 92.06 141 LYS A O 1
ATOM 1155 N N . VAL A 1 142 ? 3.265 -18.721 13.190 1.00 95.38 142 VAL A N 1
ATOM 1156 C CA . VAL A 1 142 ? 2.424 -19.783 13.761 1.00 95.38 142 VAL A CA 1
ATOM 1157 C C . VAL A 1 142 ? 1.172 -19.179 14.381 1.00 95.38 142 VAL A C 1
ATOM 1159 O O . VAL A 1 142 ? 0.082 -19.590 14.004 1.00 95.38 142 VAL A O 1
ATOM 1162 N N . ASP A 1 143 ? 1.301 -18.150 15.221 1.00 96.81 143 ASP A N 1
ATOM 1163 C CA . ASP A 1 143 ? 0.146 -17.485 15.849 1.00 96.81 143 ASP A CA 1
ATOM 1164 C C . ASP A 1 143 ? -0.840 -16.954 14.803 1.00 96.81 143 ASP A C 1
ATOM 1166 O O . ASP A 1 143 ? -2.049 -17.172 14.893 1.00 96.81 143 ASP A O 1
ATOM 1170 N N . LEU A 1 144 ? -0.313 -16.308 13.759 1.00 94.81 144 LEU A N 1
ATOM 1171 C CA . LEU A 1 144 ? -1.112 -15.738 12.677 1.00 94.81 144 LEU A CA 1
ATOM 1172 C C . LEU A 1 144 ? -1.880 -16.817 11.900 1.00 94.81 144 LEU A C 1
ATOM 1174 O O . LEU A 1 144 ? -3.074 -16.656 11.640 1.00 94.81 144 LEU A O 1
ATOM 1178 N N . ASN A 1 145 ? -1.216 -17.922 11.556 1.00 94.88 145 ASN A N 1
ATOM 1179 C CA . ASN A 1 145 ? -1.837 -19.035 10.838 1.00 94.88 145 ASN A CA 1
ATOM 1180 C C . ASN A 1 145 ? -2.829 -19.811 11.709 1.00 94.88 145 ASN A C 1
ATOM 1182 O O . ASN A 1 145 ? -3.886 -20.203 11.219 1.00 94.88 145 ASN A O 1
ATOM 1186 N N . THR A 1 146 ? -2.512 -20.013 12.988 1.00 97.44 146 THR A N 1
ATOM 1187 C CA . THR A 1 146 ? -3.405 -20.650 13.959 1.00 97.44 146 THR A CA 1
ATOM 1188 C C . THR A 1 146 ? -4.679 -19.832 14.109 1.00 97.44 146 THR A C 1
ATOM 1190 O O . THR A 1 146 ? -5.765 -20.365 13.897 1.00 97.44 146 THR A O 1
ATOM 1193 N N . TYR A 1 147 ? -4.563 -18.521 14.347 1.00 98.00 147 TYR A N 1
ATOM 1194 C CA . TYR A 1 147 ? -5.722 -17.633 14.424 1.00 98.00 147 TYR A CA 1
ATOM 1195 C C . TYR A 1 147 ? -6.549 -17.664 13.135 1.00 98.00 147 TYR A C 1
ATOM 1197 O O . TYR A 1 147 ? -7.768 -17.812 13.175 1.00 98.00 147 TYR A O 1
ATOM 1205 N N . ARG A 1 148 ? -5.892 -17.570 11.972 1.00 96.69 148 ARG A N 1
ATOM 1206 C CA . ARG A 1 148 ? -6.577 -17.625 10.676 1.00 96.69 148 ARG A CA 1
ATOM 1207 C C . ARG A 1 148 ? -7.400 -18.899 10.508 1.00 96.69 148 ARG A C 1
ATOM 1209 O O . ARG A 1 148 ? -8.525 -18.805 10.037 1.00 96.69 148 ARG A O 1
ATOM 1216 N N . ARG A 1 149 ? -6.851 -20.056 10.885 1.00 96.88 149 ARG A N 1
ATOM 1217 C CA . ARG A 1 149 ? -7.545 -21.350 10.799 1.00 96.88 149 ARG A CA 1
ATOM 1218 C C . ARG A 1 149 ? -8.692 -21.451 11.799 1.00 96.88 149 ARG A C 1
ATOM 1220 O O . ARG A 1 149 ? -9.765 -21.891 11.424 1.00 96.88 149 ARG A O 1
ATOM 1227 N N . MET A 1 150 ? -8.476 -21.016 13.041 1.00 98.25 150 MET A N 1
ATOM 1228 C CA . MET A 1 150 ? -9.491 -21.075 14.100 1.00 98.25 150 MET A CA 1
ATOM 1229 C C . MET A 1 150 ? -10.735 -20.241 13.789 1.00 98.25 150 MET A C 1
ATOM 1231 O O . MET A 1 150 ? -11.829 -20.607 14.202 1.00 98.25 150 MET A O 1
ATOM 1235 N N . PHE A 1 151 ? -10.560 -19.110 13.106 1.00 97.94 151 PHE A N 1
ATOM 1236 C CA . PHE A 1 151 ? -11.634 -18.152 12.839 1.00 97.94 151 PHE A CA 1
ATOM 1237 C C . PHE A 1 151 ? -11.973 -18.013 11.352 1.00 97.94 151 PHE A C 1
ATOM 1239 O O . PHE A 1 151 ? -12.642 -17.051 10.980 1.00 97.94 151 PHE A O 1
ATOM 1246 N N . GLU A 1 152 ? -11.469 -18.925 10.515 1.00 96.94 152 GLU A N 1
ATOM 1247 C CA . GLU A 1 152 ? -11.716 -18.968 9.067 1.00 96.94 152 GLU A CA 1
ATOM 1248 C C . GLU A 1 152 ? -11.535 -17.598 8.390 1.00 96.94 152 GLU A C 1
ATOM 1250 O O . GLU A 1 152 ? -12.346 -17.136 7.587 1.00 96.94 152 GLU A O 1
ATOM 1255 N N . VAL A 1 153 ? -10.452 -16.900 8.753 1.00 97.75 153 VAL A N 1
ATOM 1256 C CA . VAL A 1 153 ? -10.194 -15.549 8.245 1.00 97.75 153 VAL A CA 1
ATOM 1257 C C . VAL A 1 153 ? -9.885 -15.636 6.744 1.00 97.75 153 VAL A C 1
ATOM 1259 O O . VAL A 1 153 ? -8.938 -16.340 6.378 1.00 97.75 153 VAL A O 1
ATOM 1262 N N . PRO A 1 154 ? -10.611 -14.903 5.876 1.00 96.94 154 PRO A N 1
ATOM 1263 C CA . PRO A 1 154 ? -10.430 -14.979 4.433 1.00 96.94 154 PRO A CA 1
ATOM 1264 C C . PRO A 1 154 ? -9.019 -14.555 4.024 1.00 96.94 154 PRO A C 1
ATOM 1266 O O . PRO A 1 154 ? -8.372 -13.736 4.689 1.00 96.94 154 PRO A O 1
ATOM 1269 N N . THR A 1 155 ? -8.547 -15.098 2.906 1.00 96.12 155 THR A N 1
ATOM 1270 C CA . THR A 1 155 ? -7.269 -14.721 2.302 1.00 96.12 155 THR A CA 1
ATOM 1271 C C . THR A 1 155 ? -7.496 -13.920 1.032 1.00 96.12 155 THR A C 1
ATOM 1273 O O . THR A 1 155 ? -8.477 -14.107 0.316 1.00 96.12 155 THR A O 1
ATOM 1276 N N . ASN A 1 156 ? -6.590 -12.979 0.777 1.00 97.00 156 ASN A N 1
ATOM 1277 C CA . ASN A 1 156 ? -6.542 -12.279 -0.494 1.00 97.00 156 ASN A CA 1
ATOM 1278 C C . ASN A 1 156 ? -5.805 -13.178 -1.495 1.00 97.00 156 ASN A C 1
ATOM 1280 O O . ASN A 1 156 ? -4.610 -13.405 -1.280 1.00 97.00 156 ASN A O 1
ATOM 1284 N N . PRO A 1 157 ? -6.438 -13.613 -2.599 1.00 95.94 157 PRO A N 1
ATOM 1285 C CA . PRO A 1 157 ? -5.781 -14.454 -3.597 1.00 95.94 157 PRO A CA 1
ATOM 1286 C C . PRO A 1 157 ? -4.476 -13.845 -4.119 1.00 95.94 157 PRO A C 1
ATOM 1288 O O . PRO A 1 157 ? -3.490 -14.546 -4.302 1.00 95.94 157 PRO A O 1
ATOM 1291 N N . VAL A 1 158 ? -4.415 -12.517 -4.266 1.00 96.81 158 VAL A N 1
ATOM 1292 C CA . VAL A 1 158 ? -3.188 -11.823 -4.686 1.00 96.81 158 VAL A CA 1
ATOM 1293 C C . VAL A 1 158 ? -2.059 -12.008 -3.671 1.00 96.81 158 VAL A C 1
ATOM 1295 O O . VAL A 1 158 ? -0.905 -12.189 -4.049 1.00 96.81 158 VAL A O 1
ATOM 1298 N N . ALA A 1 159 ? -2.383 -11.980 -2.376 1.00 93.69 159 ALA A N 1
ATOM 1299 C CA . ALA A 1 159 ? -1.401 -12.182 -1.318 1.00 93.69 159 ALA A CA 1
ATOM 1300 C C . ALA A 1 159 ? -0.917 -13.627 -1.215 1.00 93.69 159 ALA A C 1
ATOM 1302 O O . ALA A 1 159 ? 0.225 -13.844 -0.805 1.00 93.69 159 ALA A O 1
ATOM 1303 N N . ASP A 1 160 ? -1.753 -14.587 -1.599 1.00 93.38 160 ASP A N 1
ATOM 1304 C CA . ASP A 1 160 ? -1.373 -15.994 -1.666 1.00 93.38 160 ASP A CA 1
ATOM 1305 C C . ASP A 1 160 ? -0.447 -16.254 -2.864 1.00 93.38 160 ASP A C 1
ATOM 1307 O O . ASP A 1 160 ? 0.571 -16.925 -2.699 1.00 93.38 160 ASP A O 1
ATOM 1311 N N . LEU A 1 161 ? -0.739 -15.644 -4.020 1.00 94.69 161 LEU A N 1
ATOM 1312 C CA . LEU A 1 161 ? 0.026 -15.810 -5.261 1.00 94.69 161 LEU A CA 1
ATOM 1313 C C . LEU A 1 161 ? 1.363 -15.054 -5.275 1.00 94.69 161 LEU A C 1
ATOM 1315 O O . LEU A 1 161 ? 2.357 -15.617 -5.709 1.00 94.69 161 LEU A O 1
ATOM 1319 N N . LEU A 1 162 ? 1.406 -13.803 -4.798 1.00 92.06 162 LEU A N 1
ATOM 1320 C CA . LEU A 1 162 ? 2.615 -12.955 -4.849 1.00 92.06 162 LEU A CA 1
ATOM 1321 C C . LEU A 1 162 ? 3.358 -12.854 -3.513 1.00 92.06 162 LEU A C 1
ATOM 1323 O O . LEU A 1 162 ? 4.336 -12.117 -3.382 1.00 92.06 162 LEU A O 1
ATOM 1327 N N . HIS A 1 163 ? 2.849 -13.507 -2.467 1.00 89.00 163 HIS A N 1
ATOM 1328 C CA . HIS A 1 163 ? 3.404 -13.439 -1.109 1.00 89.00 163 HIS A CA 1
ATOM 1329 C C . HIS A 1 163 ? 3.529 -12.006 -0.543 1.00 89.00 163 HIS A C 1
ATOM 1331 O O . HIS A 1 163 ? 4.295 -11.740 0.386 1.00 89.00 163 HIS A O 1
ATOM 1337 N N . MET A 1 164 ? 2.747 -11.069 -1.081 1.00 89.62 164 MET A N 1
ATOM 1338 C CA . MET A 1 164 ? 2.651 -9.674 -0.657 1.00 89.62 164 MET A CA 1
ATOM 1339 C C . MET A 1 164 ? 1.239 -9.156 -0.909 1.00 89.62 164 MET A C 1
ATOM 1341 O O . MET A 1 164 ? 0.544 -9.657 -1.776 1.00 89.62 164 MET A O 1
ATOM 1345 N N . SER A 1 165 ? 0.803 -8.099 -0.216 1.00 89.69 165 SER A N 1
ATOM 1346 C CA . SER A 1 165 ? -0.590 -7.627 -0.334 1.00 89.69 165 SER A CA 1
ATOM 1347 C C . SER A 1 165 ? -1.055 -7.296 -1.758 1.00 89.69 165 SER A C 1
ATOM 1349 O O . SER A 1 165 ? -2.252 -7.214 -1.976 1.00 89.69 165 SER A O 1
ATOM 1351 N N . GLY A 1 166 ? -0.147 -7.003 -2.696 1.00 92.94 166 GLY A N 1
ATOM 1352 C CA . GLY A 1 166 ? -0.499 -6.523 -4.037 1.00 92.94 166 GLY A CA 1
ATOM 1353 C C . GLY A 1 166 ? -1.023 -5.084 -4.088 1.00 92.94 166 GLY A C 1
ATOM 1354 O O . GLY A 1 166 ? -1.246 -4.563 -5.169 1.00 92.94 166 GLY A O 1
ATOM 1355 N N . GLU A 1 167 ? -1.183 -4.401 -2.946 1.00 94.38 167 GLU A N 1
ATOM 1356 C CA . GLU A 1 167 ? -1.665 -3.013 -2.901 1.00 94.38 167 GLU A CA 1
ATOM 1357 C C . GLU A 1 167 ? -0.670 -2.026 -3.526 1.00 94.38 167 GLU A C 1
ATOM 1359 O O . GLU A 1 167 ? -1.091 -1.028 -4.088 1.00 94.38 167 GLU A O 1
ATOM 1364 N N . CYS A 1 168 ? 0.637 -2.289 -3.469 1.00 94.56 168 CYS A N 1
ATOM 1365 C CA . CYS A 1 168 ? 1.653 -1.390 -4.010 1.00 94.56 168 CYS A CA 1
ATOM 1366 C C . CYS A 1 168 ? 2.683 -2.174 -4.817 1.00 94.56 168 CYS A C 1
ATOM 1368 O O . CYS A 1 168 ? 3.457 -2.935 -4.239 1.00 94.56 168 CYS A O 1
ATOM 1370 N N . LEU A 1 169 ? 2.736 -1.915 -6.121 1.00 96.12 169 LEU A N 1
ATOM 1371 C CA . LEU A 1 169 ? 3.729 -2.456 -7.048 1.00 96.12 169 LEU A CA 1
ATOM 1372 C C . LEU A 1 169 ? 4.687 -1.358 -7.527 1.00 96.12 169 LEU A C 1
ATOM 1374 O O . LEU A 1 169 ? 5.007 -1.253 -8.704 1.00 96.12 169 LEU A O 1
ATOM 1378 N N . CYS A 1 170 ? 5.148 -0.489 -6.619 1.00 95.25 170 CYS A N 1
ATOM 1379 C CA . CYS A 1 170 ? 5.975 0.655 -7.019 1.00 95.25 170 CYS A CA 1
ATOM 1380 C C . CYS A 1 170 ? 7.334 0.264 -7.630 1.00 95.25 170 CYS A C 1
ATOM 1382 O O . CYS A 1 170 ? 7.960 1.108 -8.261 1.00 95.25 170 CYS A O 1
ATOM 1384 N N . GLY A 1 171 ? 7.802 -0.971 -7.429 1.00 94.62 171 GLY A N 1
ATOM 1385 C CA . GLY A 1 171 ? 9.041 -1.497 -8.011 1.00 94.62 171 GLY A CA 1
ATOM 1386 C C . GLY A 1 171 ? 10.330 -1.067 -7.312 1.00 94.62 171 GLY A C 1
ATOM 1387 O O . GLY A 1 171 ? 11.396 -1.571 -7.640 1.00 94.62 171 GLY A O 1
ATOM 1388 N N . ALA A 1 172 ? 10.271 -0.194 -6.302 1.00 94.00 172 ALA A N 1
ATOM 1389 C CA . ALA A 1 172 ? 11.476 0.372 -5.688 1.00 94.00 172 ALA A CA 1
ATOM 1390 C C . ALA A 1 172 ? 12.431 -0.661 -5.068 1.00 94.00 172 ALA A C 1
ATOM 1392 O O . ALA A 1 172 ? 13.623 -0.396 -4.946 1.00 94.00 172 ALA A O 1
ATOM 1393 N N . PHE A 1 173 ? 11.911 -1.822 -4.674 1.00 91.31 173 PHE A N 1
ATOM 1394 C CA . PHE A 1 173 ? 12.681 -2.936 -4.124 1.00 91.31 173 PHE A CA 1
ATOM 1395 C C . PHE A 1 173 ? 12.322 -4.266 -4.794 1.00 91.31 173 PHE A C 1
ATOM 1397 O O . PHE A 1 173 ? 12.394 -5.309 -4.149 1.00 91.31 173 PHE A O 1
ATOM 1404 N N . ALA A 1 174 ? 11.912 -4.219 -6.062 1.00 92.69 174 ALA A N 1
ATOM 1405 C CA . ALA A 1 174 ? 11.530 -5.415 -6.800 1.00 92.69 174 ALA A CA 1
ATOM 1406 C C . ALA A 1 174 ? 12.627 -6.486 -6.750 1.00 92.69 174 ALA A C 1
ATOM 1408 O O . ALA A 1 174 ? 13.817 -6.186 -6.920 1.00 92.69 174 ALA A O 1
ATOM 1409 N N . LYS A 1 175 ? 12.234 -7.740 -6.533 1.00 90.69 175 LYS A N 1
ATOM 1410 C CA . LYS A 1 175 ? 13.151 -8.879 -6.629 1.00 90.69 175 LYS A CA 1
ATOM 1411 C C . LYS A 1 175 ? 13.454 -9.208 -8.099 1.00 90.69 175 LYS A C 1
ATOM 1413 O O . LYS A 1 175 ? 12.650 -8.900 -8.983 1.00 90.69 175 LYS A O 1
ATOM 1418 N N . PRO A 1 176 ? 14.598 -9.854 -8.391 1.00 90.06 176 PRO A N 1
ATOM 1419 C CA . PRO A 1 176 ? 14.814 -10.458 -9.703 1.00 90.06 176 PRO A CA 1
ATOM 1420 C C . PRO A 1 176 ? 13.644 -11.387 -10.067 1.00 90.06 176 PRO A C 1
ATOM 1422 O O . PRO A 1 176 ? 13.250 -12.205 -9.241 1.00 90.06 176 PRO A O 1
ATOM 1425 N N . GLY A 1 177 ? 13.083 -11.232 -11.269 1.00 92.75 177 GLY A N 1
ATOM 1426 C CA . GLY A 1 177 ? 11.935 -12.016 -11.746 1.00 92.75 177 GLY A CA 1
ATOM 1427 C C . GLY A 1 177 ? 10.560 -11.589 -11.208 1.00 92.75 177 GLY A C 1
ATOM 1428 O O . GLY A 1 177 ? 9.559 -12.155 -11.626 1.00 92.75 177 GLY A O 1
ATOM 1429 N N . GLU A 1 178 ? 10.462 -10.577 -10.336 1.00 95.19 178 GLU A N 1
ATOM 1430 C CA . GLU A 1 178 ? 9.174 -10.190 -9.723 1.00 95.19 178 GLU A CA 1
ATOM 1431 C C . GLU A 1 178 ? 8.149 -9.690 -10.756 1.00 95.19 178 GLU A C 1
ATOM 1433 O O . GLU A 1 178 ? 6.966 -9.991 -10.646 1.00 95.19 178 GLU A O 1
ATOM 1438 N N . LEU A 1 179 ? 8.585 -8.984 -11.809 1.00 96.44 179 LEU A N 1
ATOM 1439 C CA . LEU A 1 179 ? 7.680 -8.594 -12.900 1.00 96.44 179 LEU A CA 1
ATOM 1440 C C . LEU A 1 179 ? 7.227 -9.803 -13.733 1.00 96.44 179 LEU A C 1
ATOM 1442 O O . LEU A 1 179 ? 6.111 -9.796 -14.241 1.00 96.44 179 LEU A O 1
ATOM 1446 N N . ASP A 1 180 ? 8.057 -10.840 -13.853 1.00 97.38 180 ASP A N 1
ATOM 1447 C CA . ASP A 1 180 ? 7.692 -12.068 -14.565 1.00 97.38 180 ASP A CA 1
ATOM 1448 C C . ASP A 1 180 ? 6.658 -12.874 -13.771 1.00 97.38 180 ASP A C 1
ATOM 1450 O O . ASP A 1 180 ? 5.696 -13.372 -14.349 1.00 97.38 180 ASP A O 1
ATOM 1454 N N . GLU A 1 181 ? 6.796 -12.921 -12.443 1.00 97.00 181 GLU A N 1
ATOM 1455 C CA . GLU A 1 181 ? 5.795 -13.492 -11.536 1.00 97.00 181 GLU A CA 1
ATOM 1456 C C . GLU A 1 181 ? 4.470 -12.715 -11.595 1.00 97.00 181 GLU A C 1
ATOM 1458 O O . GLU A 1 181 ? 3.402 -13.319 -11.717 1.00 97.00 181 GLU A O 1
ATOM 1463 N N . ILE A 1 182 ? 4.525 -11.375 -11.593 1.00 97.62 182 ILE A N 1
ATOM 1464 C CA . ILE A 1 182 ? 3.334 -10.538 -11.804 1.00 97.62 182 ILE A CA 1
ATOM 1465 C C . ILE A 1 182 ? 2.719 -10.835 -13.173 1.00 97.62 182 ILE A C 1
ATOM 1467 O O . ILE A 1 182 ? 1.508 -10.992 -13.249 1.00 97.62 182 ILE A O 1
ATOM 1471 N N . ARG A 1 183 ? 3.514 -10.958 -14.242 1.00 98.19 183 ARG A N 1
ATOM 1472 C CA . ARG A 1 183 ? 3.007 -11.257 -15.591 1.00 98.19 183 ARG A CA 1
ATOM 1473 C C . ARG A 1 183 ? 2.339 -12.625 -15.670 1.00 98.19 183 ARG A C 1
ATOM 1475 O O . ARG A 1 183 ? 1.330 -12.759 -16.352 1.00 98.19 183 ARG A O 1
ATOM 1482 N N . PHE A 1 184 ? 2.885 -13.620 -14.975 1.00 98.00 184 PHE A N 1
ATOM 1483 C CA . PHE A 1 184 ? 2.335 -14.972 -14.946 1.00 98.00 184 PHE A CA 1
ATOM 1484 C C . PHE A 1 184 ? 0.933 -15.007 -14.321 1.00 98.00 184 PHE A C 1
ATOM 1486 O O . PHE A 1 184 ? 0.031 -15.628 -14.877 1.00 98.00 184 PHE A O 1
ATOM 1493 N N . TRP A 1 185 ? 0.731 -14.316 -13.194 1.00 97.88 185 TRP A N 1
ATOM 1494 C CA . TRP A 1 185 ? -0.550 -14.329 -12.475 1.00 97.88 185 TRP A CA 1
ATOM 1495 C C . TRP A 1 185 ? -1.521 -13.212 -12.884 1.00 97.88 185 TRP A C 1
ATOM 1497 O O . TRP A 1 185 ? -2.735 -13.386 -12.798 1.00 97.88 185 TRP A O 1
ATOM 1507 N N . PHE A 1 186 ? -0.999 -12.058 -13.300 1.00 97.81 186 PHE A N 1
ATOM 1508 C CA . PHE A 1 186 ? -1.734 -10.818 -13.568 1.00 97.81 186 PHE A CA 1
ATOM 1509 C C . PHE A 1 186 ? -1.179 -10.123 -14.829 1.00 97.81 186 PHE A C 1
ATOM 1511 O O . PHE A 1 186 ? -0.596 -9.035 -14.734 1.00 97.81 186 PHE A O 1
ATOM 1518 N N . PRO A 1 187 ? -1.346 -10.726 -16.022 1.00 97.88 187 PRO A N 1
ATOM 1519 C CA . PRO A 1 187 ? -0.738 -10.236 -17.262 1.00 97.88 187 PRO A CA 1
ATOM 1520 C C . PRO A 1 187 ? -1.123 -8.789 -17.592 1.00 97.88 187 PRO A C 1
ATOM 1522 O O . PRO A 1 187 ? -0.256 -8.012 -17.984 1.00 97.88 187 PRO A O 1
ATOM 1525 N N . ASP A 1 188 ? -2.373 -8.391 -17.344 1.00 97.88 188 ASP A N 1
ATOM 1526 C CA . ASP A 1 188 ? -2.839 -7.019 -17.589 1.00 97.88 188 ASP A CA 1
ATOM 1527 C C . ASP A 1 188 ? -2.098 -5.992 -16.722 1.00 97.88 188 ASP A C 1
ATOM 1529 O O . ASP A 1 188 ? -1.747 -4.909 -17.183 1.00 97.88 188 ASP A O 1
ATOM 1533 N N . VAL A 1 189 ? -1.781 -6.348 -15.474 1.00 97.94 189 VAL A N 1
ATOM 1534 C CA . VAL A 1 189 ? -1.043 -5.472 -14.550 1.00 97.94 189 VAL A CA 1
ATOM 1535 C C . VAL A 1 189 ? 0.415 -5.333 -14.987 1.00 97.94 189 VAL A C 1
ATOM 1537 O O . VAL A 1 189 ? 0.984 -4.243 -14.916 1.00 97.94 189 VAL A O 1
ATOM 1540 N N . ALA A 1 190 ? 1.029 -6.414 -15.474 1.00 98.12 190 ALA A N 1
ATOM 1541 C CA . ALA A 1 190 ? 2.356 -6.334 -16.078 1.00 98.12 190 ALA A CA 1
ATOM 1542 C C . ALA A 1 190 ? 2.341 -5.454 -17.339 1.00 98.12 190 ALA A C 1
ATOM 1544 O O . ALA A 1 190 ? 3.211 -4.595 -17.484 1.00 98.12 190 ALA A O 1
ATOM 1545 N N . ALA A 1 191 ? 1.319 -5.593 -18.189 1.00 98.31 191 ALA A N 1
ATOM 1546 C CA . ALA A 1 191 ? 1.143 -4.759 -19.373 1.00 98.31 191 ALA A CA 1
ATOM 1547 C C . ALA A 1 191 ? 0.963 -3.273 -19.013 1.00 98.31 191 ALA A C 1
ATOM 1549 O O . ALA A 1 191 ? 1.558 -2.412 -19.655 1.00 98.31 191 ALA A O 1
ATOM 1550 N N . GLU A 1 192 ? 0.220 -2.936 -17.953 1.00 98.00 192 GLU A N 1
ATOM 1551 C CA . GLU A 1 192 ? 0.117 -1.555 -17.454 1.00 98.00 192 GLU A CA 1
ATOM 1552 C C . GLU A 1 192 ? 1.481 -0.977 -17.044 1.00 98.00 192 GLU A C 1
ATOM 1554 O O . GLU A 1 192 ? 1.796 0.174 -17.363 1.00 98.00 192 GLU A O 1
ATOM 1559 N N . ILE A 1 193 ? 2.309 -1.771 -16.359 1.00 98.25 193 ILE A N 1
ATOM 1560 C CA . ILE A 1 193 ? 3.662 -1.370 -15.951 1.00 98.25 193 ILE A CA 1
ATOM 1561 C C . ILE A 1 193 ? 4.562 -1.163 -17.179 1.00 98.25 193 ILE A C 1
ATOM 1563 O O . ILE A 1 193 ? 5.305 -0.181 -17.241 1.00 98.25 193 ILE A O 1
ATOM 1567 N N . GLU A 1 194 ? 4.496 -2.059 -18.161 1.00 98.25 194 GLU A N 1
ATOM 1568 C CA . GLU A 1 194 ? 5.270 -1.984 -19.406 1.00 98.25 194 GLU A CA 1
ATOM 1569 C C . GLU A 1 194 ? 4.840 -0.807 -20.289 1.00 98.25 194 GLU A C 1
ATOM 1571 O O . GLU A 1 194 ? 5.684 -0.082 -20.820 1.00 98.25 194 GLU A O 1
ATOM 1576 N N . ASN A 1 195 ? 3.538 -0.544 -20.381 1.00 98.38 195 ASN A N 1
ATOM 1577 C CA . ASN A 1 195 ? 3.006 0.628 -21.069 1.00 98.38 195 ASN A CA 1
ATOM 1578 C C . ASN A 1 195 ? 3.499 1.914 -20.400 1.00 98.38 195 ASN A C 1
ATOM 1580 O O . ASN A 1 195 ? 4.010 2.808 -21.072 1.00 98.38 195 ASN A O 1
ATOM 1584 N N . LEU A 1 196 ? 3.456 1.982 -19.066 1.00 98.25 196 LEU A N 1
ATOM 1585 C CA . LEU A 1 196 ? 3.992 3.121 -18.322 1.00 98.25 196 LEU A CA 1
ATOM 1586 C C . LEU A 1 196 ? 5.506 3.304 -18.541 1.00 98.25 196 LEU A C 1
ATOM 1588 O O . LEU A 1 196 ? 5.988 4.436 -18.599 1.00 98.25 196 LEU A O 1
ATOM 1592 N N . ALA A 1 197 ? 6.261 2.215 -18.707 1.00 98.12 197 ALA A N 1
ATOM 1593 C CA . ALA A 1 197 ? 7.673 2.269 -19.085 1.00 98.12 197 ALA A CA 1
ATOM 1594 C C . ALA A 1 197 ? 7.895 2.875 -20.475 1.00 98.12 197 ALA A C 1
ATOM 1596 O O . ALA A 1 197 ? 8.791 3.711 -20.647 1.00 98.12 197 ALA A O 1
ATOM 1597 N N . ALA A 1 198 ? 7.078 2.485 -21.455 1.00 98.25 198 ALA A N 1
ATOM 1598 C CA . ALA A 1 198 ? 7.124 3.046 -22.799 1.00 98.25 198 ALA A CA 1
ATOM 1599 C C . ALA A 1 198 ? 6.786 4.546 -22.794 1.00 98.25 198 ALA A C 1
ATOM 1601 O O . ALA A 1 198 ? 7.514 5.345 -23.386 1.00 98.25 198 ALA A O 1
ATOM 1602 N N . GLU A 1 199 ? 5.749 4.947 -22.060 1.00 98.31 199 GLU A N 1
ATOM 1603 C CA . GLU A 1 199 ? 5.353 6.351 -21.921 1.00 98.31 199 GLU A CA 1
ATOM 1604 C C . GLU A 1 199 ? 6.416 7.207 -21.218 1.00 98.31 199 GLU A C 1
ATOM 1606 O O . GLU A 1 199 ? 6.701 8.326 -21.648 1.00 98.31 199 GLU A O 1
ATOM 1611 N N . ALA A 1 200 ? 7.048 6.687 -20.160 1.00 98.00 200 ALA A N 1
ATOM 1612 C CA . ALA A 1 200 ? 8.137 7.383 -19.477 1.00 98.00 200 ALA A CA 1
ATOM 1613 C C . ALA A 1 200 ? 9.304 7.646 -20.440 1.00 98.00 200 ALA A C 1
ATOM 1615 O O . ALA A 1 200 ? 9.850 8.749 -20.484 1.00 98.00 200 ALA A O 1
ATOM 1616 N N . ARG A 1 201 ? 9.642 6.659 -21.281 1.00 97.56 201 ARG A N 1
ATOM 1617 C CA . ARG A 1 201 ? 10.674 6.811 -22.314 1.00 97.56 201 ARG A CA 1
ATOM 1618 C C . ARG A 1 201 ? 10.305 7.877 -23.346 1.00 97.56 201 ARG A C 1
ATOM 1620 O O . ARG A 1 201 ? 11.166 8.669 -23.716 1.00 97.56 201 ARG A O 1
ATOM 1627 N N . GLN A 1 202 ? 9.048 7.917 -23.788 1.00 97.31 202 GLN A N 1
ATOM 1628 C CA . GLN A 1 202 ? 8.553 8.952 -24.707 1.00 97.31 202 GLN A CA 1
ATOM 1629 C C . GLN A 1 202 ? 8.572 10.347 -24.068 1.00 97.31 202 GLN A C 1
ATOM 1631 O O . GLN A 1 202 ? 8.806 11.335 -24.755 1.00 97.31 202 GLN A O 1
ATOM 1636 N N . SER A 1 203 ? 8.402 10.415 -22.747 1.00 96.12 203 SER A N 1
ATOM 1637 C CA . SER A 1 203 ? 8.447 11.651 -21.956 1.00 96.12 203 SER A CA 1
ATOM 1638 C C . SER A 1 203 ? 9.876 12.134 -21.646 1.00 96.12 203 SER A C 1
ATOM 1640 O O . SER A 1 203 ? 10.052 13.096 -20.905 1.00 96.12 203 SER A O 1
ATOM 1642 N N . GLY A 1 204 ? 10.911 11.480 -22.188 1.00 96.69 204 GLY A N 1
ATOM 1643 C CA . GLY A 1 204 ? 12.313 11.877 -22.011 1.00 96.69 204 GLY A CA 1
ATOM 1644 C C . GLY A 1 204 ? 12.952 11.436 -20.690 1.00 96.69 204 GLY A C 1
ATOM 1645 O O . GLY A 1 204 ? 14.049 11.887 -20.358 1.00 96.69 204 GLY A O 1
ATOM 1646 N N . VAL A 1 205 ? 12.308 10.538 -19.936 1.00 97.50 205 VAL A N 1
ATOM 1647 C CA . VAL A 1 205 ? 12.907 9.940 -18.735 1.00 97.50 205 VAL A CA 1
ATOM 1648 C C . VAL A 1 205 ? 14.163 9.138 -19.123 1.00 97.50 205 VAL A C 1
ATOM 1650 O O . VAL A 1 205 ? 14.143 8.420 -20.128 1.00 97.50 205 VAL A O 1
ATOM 1653 N N . PRO A 1 206 ? 15.254 9.201 -18.328 1.00 96.75 206 PRO A N 1
ATOM 1654 C CA . PRO A 1 206 ? 16.459 8.418 -18.585 1.00 96.75 206 PRO A CA 1
ATOM 1655 C C . PRO A 1 206 ? 16.159 6.917 -18.760 1.00 96.75 206 PRO A C 1
ATOM 1657 O O . PRO A 1 206 ? 15.450 6.350 -17.918 1.00 96.75 206 PRO A O 1
ATOM 1660 N N . PRO A 1 207 ? 16.706 6.244 -19.796 1.00 95.94 207 PRO A N 1
ATOM 1661 C CA . PRO A 1 207 ? 16.344 4.867 -20.141 1.00 95.94 207 PRO A CA 1
ATOM 1662 C C . PRO A 1 207 ? 16.437 3.870 -18.982 1.00 95.94 207 PRO A C 1
ATOM 1664 O O . PRO A 1 207 ? 15.608 2.968 -18.866 1.00 95.94 207 PRO A O 1
ATOM 1667 N N . GLU A 1 208 ? 17.414 4.030 -18.089 1.00 94.44 208 GLU A N 1
ATOM 1668 C CA . GLU A 1 208 ? 17.580 3.161 -16.929 1.00 94.44 208 GLU A CA 1
ATOM 1669 C C . GLU A 1 208 ? 16.440 3.287 -15.912 1.00 94.44 208 GLU A C 1
ATOM 1671 O O . GLU A 1 208 ? 16.141 2.309 -15.228 1.00 94.44 208 GLU A O 1
ATOM 1676 N N . ARG A 1 209 ? 15.794 4.456 -15.827 1.00 96.19 209 ARG A N 1
ATOM 1677 C CA . ARG A 1 209 ? 14.658 4.721 -14.930 1.00 96.19 209 ARG A CA 1
ATOM 1678 C C . ARG A 1 209 ? 13.310 4.430 -15.577 1.00 96.19 209 ARG A C 1
ATOM 1680 O O . ARG A 1 209 ? 12.307 4.417 -14.871 1.00 96.19 209 ARG A O 1
ATOM 1687 N N . CYS A 1 210 ? 13.276 4.146 -16.877 1.00 97.38 210 CYS A N 1
ATOM 1688 C CA . CYS A 1 210 ? 12.090 3.611 -17.546 1.00 97.38 210 CYS A CA 1
ATOM 1689 C C . CYS A 1 210 ? 11.884 2.121 -17.253 1.00 97.38 210 CYS A C 1
ATOM 1691 O O . CYS A 1 210 ? 10.840 1.578 -17.581 1.00 97.38 210 CYS A O 1
ATOM 1693 N N . ARG A 1 211 ? 12.845 1.438 -16.617 1.00 95.81 211 ARG A N 1
ATOM 1694 C CA . ARG A 1 211 ? 12.698 0.031 -16.236 1.00 95.81 211 ARG A CA 1
ATOM 1695 C C . ARG A 1 211 ? 12.110 -0.098 -14.832 1.00 95.81 211 ARG A C 1
ATOM 1697 O O . ARG A 1 211 ? 12.717 0.346 -13.856 1.00 95.81 211 ARG A O 1
ATOM 1704 N N . TRP A 1 212 ? 10.971 -0.773 -14.707 1.00 97.12 212 TRP A N 1
ATOM 1705 C CA . TRP A 1 212 ? 10.436 -1.154 -13.400 1.00 97.12 212 TRP A CA 1
ATOM 1706 C C . TRP A 1 212 ? 11.443 -2.035 -12.640 1.00 97.12 212 TRP A C 1
ATOM 1708 O O . TRP A 1 212 ? 12.107 -2.889 -13.229 1.00 97.12 212 TRP A O 1
ATOM 1718 N N . GLY A 1 213 ? 11.631 -1.788 -11.342 1.00 94.75 213 GLY A N 1
ATOM 1719 C CA . GLY A 1 213 ? 12.653 -2.491 -10.559 1.00 94.75 213 GLY A CA 1
ATOM 1720 C C . GLY A 1 213 ? 14.086 -1.976 -10.734 1.00 94.75 213 GLY A C 1
ATOM 1721 O O . GLY A 1 213 ? 15.031 -2.594 -10.232 1.00 94.75 213 GLY A O 1
ATOM 1722 N N . TRP A 1 214 ? 14.314 -0.862 -11.444 1.00 93.62 214 TRP A N 1
ATOM 1723 C CA . TRP A 1 214 ? 15.676 -0.348 -11.593 1.00 93.62 214 TRP A CA 1
ATOM 1724 C C . TRP A 1 214 ? 16.305 0.012 -10.242 1.00 93.62 214 TRP A C 1
ATOM 1726 O O . TRP A 1 214 ? 15.669 0.494 -9.306 1.00 93.62 214 TRP A O 1
ATOM 1736 N N . GLY A 1 215 ? 17.608 -0.238 -10.132 1.00 89.38 215 GLY A N 1
ATOM 1737 C CA . GLY A 1 215 ? 18.360 0.053 -8.918 1.00 89.38 215 GLY A CA 1
ATOM 1738 C C . GLY A 1 215 ? 18.051 -0.858 -7.725 1.00 89.38 215 GLY A C 1
ATOM 1739 O O . GLY A 1 215 ? 18.786 -0.768 -6.749 1.00 89.38 215 GLY A O 1
ATOM 1740 N N . ALA A 1 216 ? 17.059 -1.756 -7.789 1.00 86.94 216 ALA A N 1
ATOM 1741 C CA . ALA A 1 216 ? 16.719 -2.658 -6.683 1.00 86.94 216 ALA A CA 1
ATOM 1742 C C . ALA A 1 216 ? 17.866 -3.621 -6.311 1.00 86.94 216 ALA A C 1
ATOM 1744 O O . ALA A 1 216 ? 18.064 -3.939 -5.138 1.00 86.94 216 ALA A O 1
ATOM 1745 N N . SER A 1 217 ? 18.676 -4.023 -7.297 1.00 78.94 217 SER A N 1
ATOM 1746 C CA . SER A 1 217 ? 19.888 -4.831 -7.105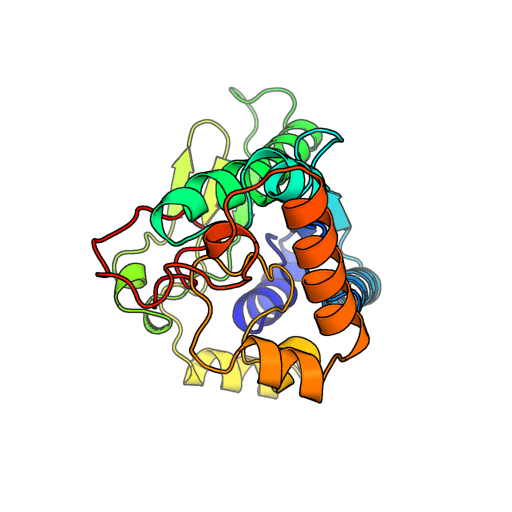 1.00 78.94 217 SER A CA 1
ATOM 1747 C C . SER A 1 217 ? 21.149 -4.010 -6.797 1.00 78.94 217 SER A C 1
ATOM 1749 O O . SER A 1 217 ? 22.188 -4.585 -6.477 1.00 78.94 217 SER A O 1
ATOM 1751 N N . ARG A 1 218 ? 21.097 -2.670 -6.884 1.00 74.12 218 ARG A N 1
ATOM 1752 C CA . ARG A 1 218 ? 22.259 -1.810 -6.610 1.00 74.12 218 ARG A CA 1
ATOM 1753 C C . ARG A 1 218 ? 22.423 -1.615 -5.101 1.00 74.12 218 ARG A C 1
ATOM 1755 O O . ARG A 1 218 ? 21.444 -1.458 -4.381 1.00 74.12 218 ARG A O 1
ATOM 1762 N N . ASN A 1 219 ? 23.685 -1.639 -4.664 1.00 55.44 219 ASN A N 1
ATOM 1763 C CA . ASN A 1 219 ? 24.190 -1.563 -3.287 1.00 55.44 219 ASN A CA 1
ATOM 1764 C C . ASN A 1 219 ? 23.146 -1.134 -2.226 1.00 55.44 219 ASN A C 1
ATOM 1766 O O . ASN A 1 219 ? 22.752 0.034 -2.153 1.00 55.44 219 ASN A O 1
ATOM 1770 N N . ARG A 1 220 ? 22.710 -2.093 -1.393 1.00 60.22 220 ARG A N 1
ATOM 1771 C CA . ARG A 1 220 ? 21.647 -1.954 -0.380 1.00 60.22 220 ARG A CA 1
ATOM 1772 C C . ARG A 1 220 ? 22.108 -1.122 0.830 1.00 60.22 220 ARG A C 1
ATOM 1774 O O . ARG A 1 220 ? 22.109 -1.605 1.962 1.00 60.22 220 ARG A O 1
ATOM 1781 N N . ARG A 1 221 ? 22.482 0.149 0.637 1.00 57.31 221 ARG A N 1
ATOM 1782 C CA . ARG A 1 221 ? 22.590 1.082 1.775 1.00 57.31 221 ARG A CA 1
ATOM 1783 C C . ARG A 1 221 ? 21.234 1.138 2.488 1.00 57.31 221 ARG A C 1
ATOM 1785 O O . ARG A 1 221 ? 20.185 1.066 1.847 1.00 57.31 221 ARG A O 1
ATOM 1792 N N . ARG A 1 222 ? 21.234 1.235 3.822 1.00 60.59 222 ARG A N 1
ATOM 1793 C CA . ARG A 1 222 ? 19.998 1.331 4.619 1.00 60.59 222 ARG A CA 1
ATOM 1794 C C . ARG A 1 222 ? 19.200 2.565 4.183 1.00 60.59 222 ARG A C 1
ATOM 1796 O O . ARG A 1 222 ? 19.531 3.679 4.569 1.00 60.59 222 ARG A O 1
ATOM 1803 N N . VAL A 1 223 ? 18.137 2.367 3.402 1.00 66.31 223 VAL A N 1
ATOM 1804 C CA . VAL A 1 223 ? 17.196 3.440 3.052 1.00 66.31 223 VAL A CA 1
ATOM 1805 C C . VAL A 1 223 ? 16.044 3.463 4.053 1.00 66.31 223 VAL A C 1
ATOM 1807 O O . VAL A 1 223 ? 15.404 2.433 4.303 1.00 66.31 223 VAL A O 1
ATOM 1810 N N . ARG A 1 224 ? 15.775 4.642 4.625 1.00 63.91 224 ARG A N 1
ATOM 1811 C CA . ARG A 1 224 ? 14.643 4.876 5.528 1.00 63.91 224 ARG A CA 1
ATOM 1812 C C . ARG A 1 224 ? 13.335 4.689 4.753 1.00 63.91 224 ARG A C 1
ATOM 1814 O O . ARG A 1 224 ? 13.140 5.286 3.700 1.00 63.91 224 ARG A O 1
ATOM 1821 N N . SER A 1 225 ? 12.451 3.843 5.270 1.00 70.94 225 SER A N 1
ATOM 1822 C CA . SER A 1 225 ? 11.120 3.582 4.710 1.00 70.94 225 SER A CA 1
ATOM 1823 C C . SER A 1 225 ? 10.065 3.912 5.758 1.00 70.94 225 SER A C 1
ATOM 1825 O O . SER A 1 225 ? 10.306 3.724 6.950 1.00 70.94 225 SER A O 1
ATOM 1827 N N . GLY A 1 226 ? 8.914 4.426 5.328 1.00 75.75 226 GLY A N 1
ATOM 1828 C CA . GLY A 1 226 ? 7.832 4.769 6.247 1.00 75.75 226 GLY A CA 1
ATOM 1829 C C . GLY A 1 226 ? 7.204 3.545 6.930 1.00 75.75 226 GLY A C 1
ATOM 1830 O O . GLY A 1 226 ? 7.369 2.428 6.428 1.00 75.75 226 GLY A O 1
ATOM 1831 N N . PRO A 1 227 ? 6.457 3.735 8.037 1.00 76.44 227 PRO A N 1
ATOM 1832 C CA . PRO A 1 227 ? 5.875 2.668 8.859 1.00 76.44 227 PRO A CA 1
ATOM 1833 C C . PRO A 1 227 ? 5.168 1.530 8.106 1.00 76.44 227 PRO A C 1
ATOM 1835 O O . PRO A 1 227 ? 5.278 0.377 8.516 1.00 76.44 227 PRO A O 1
ATOM 1838 N N . LEU A 1 228 ? 4.477 1.821 6.996 1.00 78.06 228 LEU A N 1
ATOM 1839 C CA . LEU A 1 228 ? 3.751 0.809 6.211 1.00 78.06 228 LEU A CA 1
AT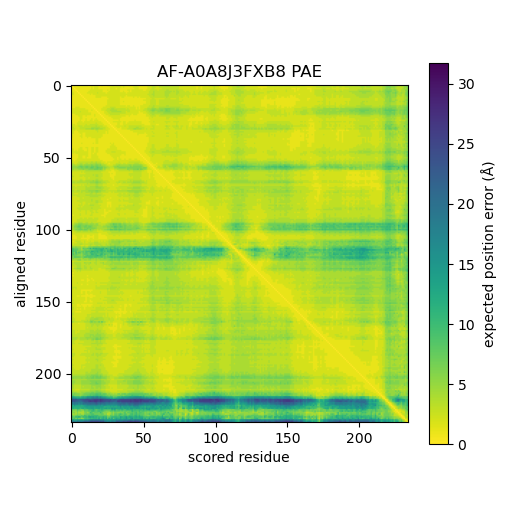OM 1840 C C . LEU A 1 228 ? 4.580 0.107 5.128 1.00 78.06 228 LEU A C 1
ATOM 1842 O O . LEU A 1 228 ? 4.110 -0.874 4.560 1.00 78.06 228 LEU A O 1
ATOM 1846 N N . CYS A 1 229 ? 5.790 0.582 4.832 1.00 78.38 229 CYS A N 1
ATOM 1847 C CA . CYS A 1 229 ? 6.640 0.012 3.782 1.00 78.38 229 CYS A CA 1
ATOM 1848 C C . CYS A 1 229 ? 7.962 -0.558 4.319 1.00 78.38 229 CYS A C 1
ATOM 1850 O O . CYS A 1 229 ? 8.905 -0.778 3.562 1.00 78.38 229 CYS A O 1
ATOM 1852 N N . GLN A 1 230 ? 8.059 -0.811 5.627 1.00 73.88 230 GLN A N 1
ATOM 1853 C CA . GLN A 1 230 ? 9.269 -1.367 6.248 1.00 73.88 230 GLN A CA 1
ATOM 1854 C C . GLN A 1 230 ? 9.622 -2.787 5.761 1.00 73.88 230 GLN A C 1
ATOM 1856 O O . GLN A 1 230 ? 10.747 -3.235 5.967 1.00 73.88 230 GLN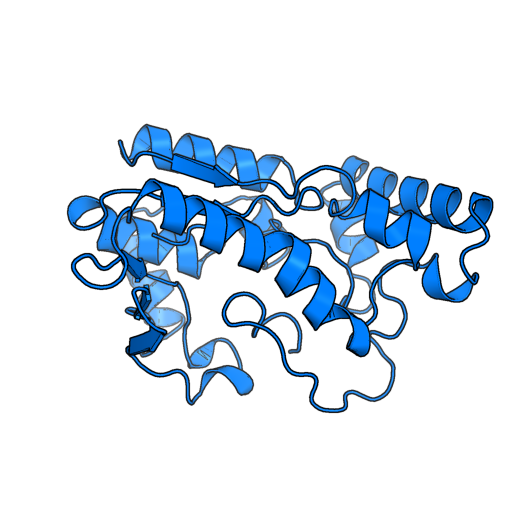 A O 1
ATOM 1861 N N . THR A 1 231 ? 8.684 -3.492 5.119 1.00 68.12 231 THR A N 1
ATOM 1862 C CA . THR A 1 231 ? 8.889 -4.828 4.527 1.00 68.12 231 THR A CA 1
ATOM 1863 C C . THR A 1 231 ? 9.406 -4.804 3.103 1.00 68.12 231 THR A C 1
ATOM 1865 O O . THR A 1 231 ? 9.962 -5.800 2.663 1.00 68.12 231 THR A O 1
ATOM 1868 N N . CYS A 1 232 ? 9.286 -3.682 2.393 1.00 66.94 232 CYS A N 1
ATOM 1869 C CA . CYS A 1 232 ? 9.728 -3.609 1.004 1.00 66.94 232 CYS A CA 1
ATOM 1870 C C . CYS A 1 232 ? 11.250 -3.772 0.886 1.00 66.94 232 CYS A C 1
ATOM 1872 O O . CYS A 1 232 ? 11.738 -4.326 -0.081 1.00 66.94 232 CYS A O 1
ATOM 1874 N N . ALA A 1 233 ? 12.014 -3.333 1.885 1.00 56.97 233 ALA A N 1
ATOM 1875 C CA . ALA A 1 233 ? 13.473 -3.305 1.829 1.00 56.97 233 ALA A CA 1
ATOM 1876 C C . ALA A 1 233 ? 14.153 -4.567 2.423 1.00 56.97 233 ALA A C 1
ATOM 1878 O O . ALA A 1 233 ? 15.212 -4.459 3.051 1.00 56.97 233 ALA A O 1
ATOM 1879 N N . GLY A 1 234 ? 13.517 -5.735 2.277 1.00 48.28 234 GLY A N 1
ATOM 1880 C CA . GLY A 1 234 ? 13.981 -7.045 2.767 1.00 48.28 234 GLY A CA 1
ATOM 1881 C C . GLY A 1 234 ? 15.157 -7.619 1.989 1.00 48.28 234 GLY A C 1
ATOM 1882 O O . GLY A 1 234 ? 15.069 -7.781 0.753 1.00 48.28 234 GLY A O 1
#

Solvent-accessible surface area (backbone atoms only — not comparable to full-atom values): 12556 Å² total; per-residue (Å²): 50,43,42,55,28,21,72,51,18,41,54,46,42,66,76,38,48,92,78,42,81,37,33,36,29,56,43,31,81,58,27,47,63,68,24,55,48,46,41,52,52,50,27,59,76,67,72,37,50,74,47,75,26,61,40,56,89,89,40,29,55,66,51,46,23,44,73,66,15,43,32,23,50,88,43,35,42,56,51,42,44,42,23,34,51,50,24,51,52,51,55,46,52,78,74,33,89,46,54,89,86,38,71,47,71,43,42,36,52,44,37,22,76,80,37,87,82,29,62,78,62,60,58,58,52,77,57,92,32,39,33,43,30,18,88,43,30,83,45,48,74,62,54,55,52,51,52,32,64,77,66,67,55,81,79,40,68,51,20,71,76,68,74,38,26,40,36,70,61,67,25,19,51,38,55,91,64,46,64,56,54,39,31,74,80,38,47,70,61,36,48,52,54,51,51,51,22,54,50,9,43,75,61,68,27,59,72,69,31,29,36,80,29,28,58,34,88,48,82,84,67,93,63,79,55,50,93,92,46,59,71,56,82,114

Nearest PDB structures (foldseek):
  6vpu-assembly8_H  TM=7.978E-01  e=2.311E-06  Vibrio vulnificus CMCP6
  4bwv-assembly1_B  TM=7.349E-01  e=5.984E-06  Physcomitrium patens
  7rge-assembly1_A  TM=7.333E-01  e=4.045E-06  Candidozyma auris
  6vpu-assembly2_B  TM=7.731E-01  e=1.733E-05  Vibrio vulnificus CMCP6
  2goy-assembly2_E  TM=7.783E-01  e=2.292E-05  Pseudomonas aeruginosa